Protein AF-A0A7V9IMY5-F1 (afdb_monomer)

Sequence (189 aa):
MSRKRLLALGAALLLAACGGADRADTDPTAIEVTGSGDEPAAQPTGTESGGTSAAEPSGTTTGSGGGGGDDDDQHDVEVSDQSGDGSSVVVDRVRVEAAGFVVIVDNAGRVVGNVAVEAGESTQLSIPTDISESGDFEALLYADDGDGRFDPATDLPVPDDDDDGDDDGDDDDDDSDDLESDDFDYELA

Structure (mmCIF, N/CA/C/O backbone):
data_AF-A0A7V9IMY5-F1
#
_entry.id   AF-A0A7V9IMY5-F1
#
loop_
_atom_site.group_PDB
_atom_site.id
_atom_site.type_symbol
_atom_site.label_atom_id
_atom_site.label_alt_id
_atom_site.label_comp_id
_atom_site.label_asym_id
_atom_site.label_entity_id
_atom_site.label_seq_id
_atom_site.pdbx_PDB_ins_code
_atom_site.Cartn_x
_atom_site.Cartn_y
_atom_site.Cartn_z
_atom_site.occupancy
_atom_site.B_iso_or_equiv
_atom_site.auth_seq_id
_atom_site.auth_comp_id
_atom_site.auth_asym_id
_atom_site.auth_atom_id
_atom_site.pdbx_PDB_model_num
ATOM 1 N N . MET A 1 1 ? -8.988 -24.359 -28.326 1.00 45.19 1 MET A N 1
ATOM 2 C CA . MET A 1 1 ? -8.278 -25.650 -28.151 1.00 45.19 1 MET A CA 1
ATOM 3 C C . MET A 1 1 ? -7.989 -25.827 -26.668 1.00 45.19 1 MET A C 1
ATOM 5 O O . MET A 1 1 ? -7.209 -25.069 -26.118 1.00 45.19 1 MET A O 1
ATOM 9 N N . SER A 1 2 ? -8.691 -26.746 -26.004 1.00 41.88 2 SER A N 1
ATOM 10 C CA . SER A 1 2 ? -8.678 -26.897 -24.543 1.00 41.88 2 SER A CA 1
ATOM 11 C C . SER A 1 2 ? -7.519 -27.797 -24.105 1.00 41.88 2 SER A C 1
ATOM 13 O O . SER A 1 2 ? -7.455 -28.955 -24.523 1.00 41.88 2 SER A O 1
ATOM 15 N N . ARG A 1 3 ? -6.601 -27.286 -23.275 1.00 54.47 3 ARG A N 1
ATOM 16 C CA . ARG A 1 3 ? -5.583 -28.107 -22.603 1.00 54.47 3 ARG A CA 1
ATOM 17 C C . ARG A 1 3 ? -5.986 -28.284 -21.143 1.00 54.47 3 ARG A C 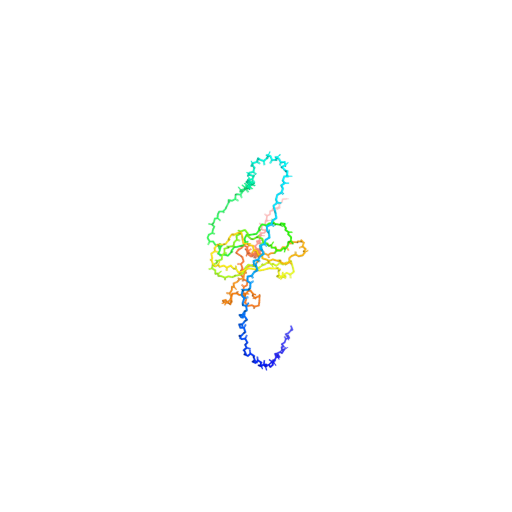1
ATOM 19 O O . ARG A 1 3 ? -5.921 -27.356 -20.351 1.00 54.47 3 ARG A O 1
ATOM 26 N N . LYS A 1 4 ? -6.443 -29.495 -20.825 1.00 53.19 4 LYS A N 1
ATOM 27 C CA . LYS A 1 4 ? -6.694 -29.983 -19.465 1.00 53.19 4 LYS A CA 1
ATOM 28 C C . LYS A 1 4 ? -5.493 -30.803 -18.977 1.00 53.19 4 LYS A C 1
ATOM 30 O O . LYS A 1 4 ? -4.910 -31.539 -19.774 1.00 53.19 4 LYS A O 1
ATOM 35 N N . ARG A 1 5 ? -5.356 -30.839 -17.640 1.00 55.09 5 ARG A N 1
ATOM 36 C CA . ARG A 1 5 ? -4.621 -31.801 -16.777 1.00 55.09 5 ARG A CA 1
ATOM 37 C C . ARG A 1 5 ? -3.144 -31.436 -16.533 1.00 55.09 5 ARG A C 1
ATOM 39 O O . ARG A 1 5 ? -2.489 -30.969 -17.448 1.00 55.09 5 ARG A O 1
ATOM 46 N N . LEU A 1 6 ? -2.558 -31.620 -15.346 1.00 51.03 6 LEU A N 1
ATOM 47 C CA . LEU A 1 6 ? -2.737 -32.656 -14.319 1.00 51.03 6 LEU A CA 1
ATOM 48 C C . LEU A 1 6 ? -2.396 -32.106 -12.913 1.00 51.03 6 LEU A C 1
ATOM 50 O O . LEU A 1 6 ? -1.420 -31.378 -12.770 1.00 51.03 6 LEU A O 1
ATOM 54 N N . LEU A 1 7 ? -3.137 -32.547 -11.888 1.00 49.06 7 LEU A N 1
ATOM 55 C CA . LEU A 1 7 ? -2.739 -32.474 -10.476 1.00 49.06 7 LEU A CA 1
ATOM 56 C C . LEU A 1 7 ? -1.427 -33.243 -10.236 1.00 49.06 7 LEU A C 1
ATOM 58 O O . LEU A 1 7 ? -1.309 -34.392 -10.669 1.00 49.06 7 LEU A O 1
ATOM 62 N N . ALA A 1 8 ? -0.523 -32.669 -9.442 1.00 54.78 8 ALA A N 1
ATOM 63 C CA . ALA A 1 8 ? 0.532 -33.401 -8.749 1.00 54.78 8 ALA A CA 1
ATOM 64 C C . ALA A 1 8 ? 0.297 -33.301 -7.236 1.00 54.78 8 ALA A C 1
ATOM 66 O O . ALA A 1 8 ? 0.462 -32.254 -6.620 1.00 54.78 8 ALA A O 1
ATOM 67 N N . LEU A 1 9 ? -0.135 -34.427 -6.671 1.00 48.78 9 LEU A N 1
ATOM 68 C CA . LEU A 1 9 ? -0.276 -34.687 -5.246 1.00 48.78 9 LEU A CA 1
ATOM 69 C C . LEU A 1 9 ? 1.139 -34.905 -4.672 1.00 48.78 9 LEU A C 1
ATOM 71 O O . LEU A 1 9 ? 1.786 -35.898 -5.007 1.00 48.78 9 LEU A O 1
ATOM 75 N N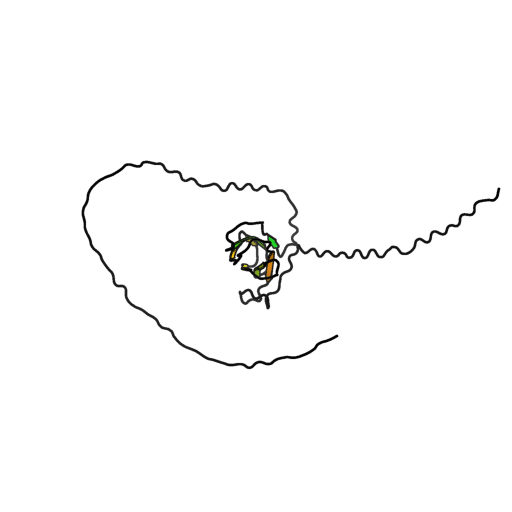 . GLY A 1 10 ? 1.638 -33.966 -3.868 1.00 50.03 10 GLY A N 1
ATOM 76 C CA . GLY A 1 10 ? 2.969 -34.011 -3.251 1.00 50.03 10 GLY A CA 1
ATOM 77 C C . GLY A 1 10 ? 2.881 -34.217 -1.742 1.00 50.03 10 GLY A C 1
ATOM 78 O O . GLY A 1 10 ? 2.201 -33.469 -1.055 1.00 50.03 10 GLY A O 1
ATOM 79 N N . ALA A 1 11 ? 3.530 -35.272 -1.256 1.00 59.25 11 ALA A N 1
ATOM 80 C CA . ALA A 1 11 ? 3.394 -35.855 0.073 1.00 59.25 11 ALA A CA 1
ATOM 81 C C . ALA A 1 11 ? 3.810 -34.954 1.253 1.00 59.25 11 ALA A C 1
ATOM 83 O O . ALA A 1 11 ? 4.789 -34.216 1.192 1.00 59.25 11 ALA A O 1
ATOM 84 N N . ALA A 1 12 ? 3.102 -35.140 2.368 1.00 49.81 12 ALA A N 1
ATOM 85 C CA . ALA A 1 12 ? 3.455 -34.648 3.692 1.00 49.81 12 ALA A CA 1
ATOM 86 C C . ALA A 1 12 ? 4.780 -35.244 4.204 1.00 49.81 12 ALA A C 1
ATOM 88 O O . ALA A 1 12 ? 5.002 -36.454 4.107 1.00 49.81 12 ALA A O 1
ATOM 89 N N . LEU A 1 13 ? 5.599 -34.413 4.856 1.00 57.91 13 LEU A N 1
ATOM 90 C CA . LEU A 1 13 ? 6.631 -34.862 5.788 1.00 57.91 13 LEU A CA 1
ATOM 91 C C . LEU A 1 13 ? 6.555 -34.024 7.072 1.00 57.91 13 LEU A C 1
ATOM 93 O O . LEU A 1 13 ? 6.807 -32.824 7.073 1.00 57.91 13 LEU A O 1
ATOM 97 N N . LEU A 1 14 ? 6.183 -34.691 8.162 1.00 57.94 14 LEU A N 1
ATOM 98 C CA . LEU A 1 14 ? 6.206 -34.190 9.532 1.00 57.94 14 LEU A CA 1
ATOM 99 C C . LEU A 1 14 ? 7.648 -34.195 10.061 1.00 57.94 14 LEU A C 1
ATOM 101 O O . LEU A 1 14 ? 8.262 -35.260 10.117 1.00 57.94 14 LEU A O 1
ATOM 105 N N . LEU A 1 15 ? 8.148 -33.056 10.547 1.00 62.25 15 LEU A N 1
ATOM 106 C CA . LEU A 1 15 ? 9.207 -33.029 11.558 1.00 62.25 15 LEU A CA 1
ATOM 107 C C . LEU A 1 15 ? 8.759 -32.194 12.758 1.00 62.25 15 LEU A C 1
ATOM 109 O O . LEU A 1 15 ? 8.559 -30.987 12.676 1.00 62.25 15 LEU A O 1
ATOM 113 N N . ALA A 1 16 ? 8.618 -32.887 13.883 1.00 61.59 16 ALA A N 1
ATOM 114 C CA . ALA A 1 16 ? 8.513 -32.314 15.208 1.00 61.59 16 ALA A CA 1
ATOM 115 C C . ALA A 1 16 ? 9.894 -31.829 15.677 1.00 61.59 16 ALA A C 1
ATOM 117 O O . ALA A 1 16 ? 10.860 -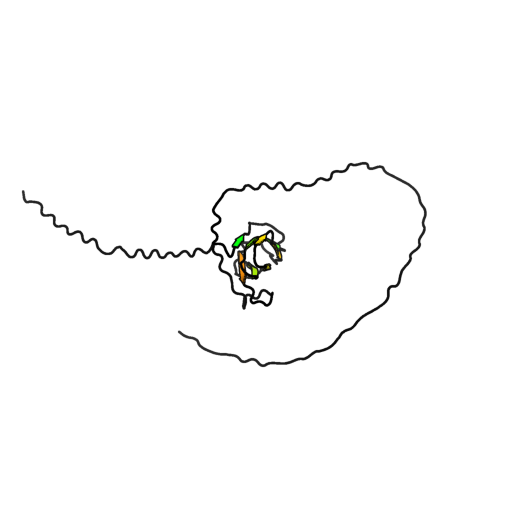32.590 15.623 1.00 61.59 16 ALA A O 1
ATOM 118 N N . ALA A 1 17 ? 9.966 -30.618 16.226 1.00 54.72 17 ALA A N 1
ATOM 119 C CA . ALA A 1 17 ? 11.012 -30.237 17.167 1.00 54.72 17 ALA A CA 1
ATOM 120 C C . ALA A 1 17 ? 10.406 -29.332 18.247 1.00 54.72 17 ALA A C 1
ATOM 122 O O . ALA A 1 17 ? 10.025 -28.191 18.011 1.00 54.72 17 ALA A O 1
ATOM 123 N N . CYS A 1 18 ? 10.271 -29.919 19.430 1.00 61.06 18 CYS A N 1
ATOM 124 C CA . CYS A 1 18 ? 9.875 -29.298 20.680 1.00 61.06 18 CYS A CA 1
ATOM 125 C C . CYS A 1 18 ? 11.149 -29.001 21.484 1.00 61.06 18 CYS A C 1
ATOM 127 O O . CYS A 1 18 ? 12.024 -29.862 21.554 1.00 61.06 18 CYS A O 1
ATOM 129 N N . GLY A 1 19 ? 11.197 -27.847 22.152 1.00 48.50 19 GLY A N 1
ATOM 130 C CA . GLY A 1 19 ? 11.960 -27.676 23.391 1.00 48.50 19 GLY A CA 1
ATOM 131 C C . GLY A 1 19 ? 13.275 -26.901 23.285 1.00 48.50 19 GLY A C 1
ATOM 132 O O . GLY A 1 19 ? 14.195 -27.303 22.582 1.00 48.50 19 GLY A O 1
ATOM 133 N N . GLY A 1 20 ? 13.372 -25.829 24.075 1.00 53.09 20 GLY A N 1
ATOM 134 C CA . GLY A 1 20 ? 14.623 -25.113 24.326 1.00 53.09 20 GLY A CA 1
ATOM 135 C C . GLY A 1 20 ? 14.415 -23.773 25.024 1.00 53.09 20 GLY A C 1
ATOM 136 O O . GLY A 1 20 ? 14.714 -22.731 24.455 1.00 53.09 20 GLY A O 1
ATOM 137 N N . ALA A 1 21 ? 13.837 -23.788 26.227 1.00 52.91 21 ALA A N 1
ATOM 138 C CA . ALA A 1 21 ? 13.860 -22.636 27.118 1.00 52.91 21 ALA A CA 1
ATOM 139 C C . ALA A 1 21 ? 15.220 -22.596 27.827 1.00 52.91 21 ALA A C 1
ATOM 141 O O . ALA A 1 21 ? 15.422 -23.351 28.774 1.00 52.91 21 ALA A O 1
ATOM 142 N N . ASP A 1 22 ? 16.109 -21.696 27.411 1.00 53.47 22 ASP A N 1
ATOM 143 C CA . ASP A 1 22 ? 17.339 -21.393 28.142 1.00 53.47 22 ASP A CA 1
ATOM 144 C C . ASP A 1 22 ? 17.299 -19.947 28.646 1.00 53.47 22 ASP A C 1
ATOM 146 O O . ASP A 1 22 ? 17.557 -18.978 27.934 1.00 53.47 22 ASP A O 1
ATOM 150 N N . ARG A 1 23 ? 16.931 -19.823 29.927 1.00 50.69 23 ARG A N 1
ATOM 151 C CA . ARG A 1 23 ? 17.239 -18.669 30.775 1.00 50.69 23 ARG A CA 1
ATOM 152 C C . ARG A 1 23 ? 18.755 -18.632 30.978 1.00 50.69 23 ARG A C 1
ATOM 154 O O . ARG A 1 23 ? 19.275 -19.444 31.738 1.00 50.69 23 ARG A O 1
ATOM 161 N N . ALA A 1 24 ? 19.438 -17.664 30.377 1.00 57.38 24 ALA A N 1
ATOM 162 C CA . ALA A 1 24 ? 20.740 -17.220 30.860 1.00 57.38 24 ALA A CA 1
ATOM 163 C C . ALA A 1 24 ? 20.529 -16.000 31.765 1.00 57.38 24 ALA A C 1
ATOM 165 O O . ALA A 1 24 ? 20.451 -14.859 31.319 1.00 57.38 24 ALA A O 1
ATOM 166 N N . ASP A 1 25 ? 20.367 -16.306 33.048 1.00 51.56 25 ASP A N 1
ATOM 167 C CA . ASP A 1 25 ? 20.579 -15.410 34.176 1.00 51.56 25 ASP A CA 1
ATOM 168 C C . ASP A 1 25 ? 22.092 -15.416 34.462 1.00 51.56 25 ASP A C 1
ATOM 170 O O . ASP A 1 25 ? 22.634 -16.440 34.879 1.00 51.56 25 ASP A O 1
ATOM 174 N N . THR A 1 26 ? 22.790 -14.318 34.163 1.00 54.81 26 THR A N 1
ATOM 175 C CA . THR A 1 26 ? 24.147 -14.053 34.672 1.00 54.81 26 THR A CA 1
ATOM 176 C C . THR A 1 26 ? 24.309 -12.564 34.963 1.00 54.81 26 THR A C 1
ATOM 178 O O . THR A 1 26 ? 24.600 -11.771 34.073 1.00 54.81 26 THR A O 1
ATOM 181 N N . ASP A 1 27 ? 24.046 -12.249 36.230 1.00 51.19 27 ASP A N 1
ATOM 182 C CA . ASP A 1 27 ? 24.847 -11.469 37.186 1.00 51.19 27 ASP A CA 1
ATOM 183 C C . ASP A 1 27 ? 25.352 -10.041 36.828 1.00 51.19 27 ASP A C 1
ATOM 185 O O . ASP A 1 27 ? 26.110 -9.853 35.873 1.00 51.19 27 ASP A O 1
ATOM 189 N N . PRO A 1 28 ? 25.010 -9.022 37.649 1.00 59.28 28 PRO A N 1
ATOM 190 C CA . PRO A 1 28 ? 25.481 -7.650 37.513 1.00 59.28 28 PRO A CA 1
ATOM 191 C C . PRO A 1 28 ? 26.792 -7.414 38.285 1.00 59.28 28 PRO A C 1
ATOM 193 O O . PRO A 1 28 ? 26.786 -7.108 39.479 1.00 59.28 28 PRO A O 1
ATOM 196 N N . THR A 1 29 ? 27.937 -7.428 37.600 1.00 60.69 29 THR A N 1
ATOM 197 C CA . THR A 1 29 ? 29.177 -6.889 38.181 1.00 60.69 29 THR A CA 1
ATOM 198 C C . THR A 1 29 ? 29.269 -5.381 37.978 1.00 60.69 29 THR A C 1
ATOM 200 O O . THR A 1 29 ? 29.597 -4.891 36.898 1.00 60.69 29 THR A O 1
ATOM 203 N N . ALA A 1 30 ? 29.006 -4.661 39.066 1.00 52.16 30 ALA A N 1
ATOM 204 C CA . ALA A 1 30 ? 29.400 -3.279 39.281 1.00 52.16 30 ALA A CA 1
ATOM 205 C C . ALA A 1 30 ? 30.904 -3.088 39.024 1.00 52.16 30 ALA A C 1
ATOM 207 O O . ALA A 1 30 ? 31.733 -3.821 39.565 1.00 52.16 30 ALA A O 1
ATOM 208 N N . ILE A 1 31 ? 31.257 -2.067 38.243 1.00 59.53 31 ILE A N 1
ATOM 209 C CA . ILE A 1 31 ? 32.621 -1.547 38.186 1.00 59.53 31 ILE A CA 1
ATOM 210 C C . ILE A 1 31 ? 32.562 -0.095 38.654 1.00 59.53 31 ILE A C 1
ATOM 212 O O . ILE A 1 31 ? 32.204 0.807 37.901 1.00 59.53 31 ILE A O 1
ATOM 216 N N . GLU A 1 32 ? 32.906 0.118 39.922 1.00 55.72 32 GLU A N 1
ATOM 217 C CA . GLU A 1 32 ? 33.254 1.437 40.434 1.00 55.72 32 GLU A CA 1
ATOM 218 C C . GLU A 1 32 ? 34.685 1.761 39.995 1.00 55.72 32 GLU A C 1
ATOM 220 O O . GLU A 1 32 ? 35.646 1.156 40.470 1.00 55.72 32 GLU A O 1
ATOM 225 N N . VAL A 1 33 ? 34.840 2.720 39.080 1.00 55.47 33 VAL A N 1
ATOM 226 C CA . VAL A 1 33 ? 36.132 3.374 38.837 1.00 55.47 33 VAL A CA 1
ATOM 227 C C . VAL A 1 33 ? 36.099 4.739 39.505 1.00 55.47 33 VAL A C 1
ATOM 229 O O . VAL A 1 33 ? 35.644 5.734 38.947 1.00 55.47 33 VAL A O 1
ATOM 232 N N . THR A 1 34 ? 36.602 4.767 40.734 1.00 54.00 34 THR A N 1
ATOM 233 C CA . THR A 1 34 ? 37.027 5.977 41.431 1.00 54.00 34 THR A CA 1
ATOM 234 C C . THR A 1 34 ? 38.372 6.429 40.865 1.00 54.00 34 THR A C 1
ATOM 236 O O . THR A 1 34 ? 39.369 5.718 41.001 1.00 54.00 34 THR A O 1
ATOM 239 N N . GLY A 1 35 ? 38.421 7.614 40.260 1.00 54.16 35 GLY A N 1
ATOM 240 C CA . GLY A 1 35 ? 39.657 8.224 39.776 1.00 54.16 35 GLY A CA 1
ATOM 241 C C . GLY A 1 35 ? 39.612 9.739 39.915 1.00 54.16 35 GLY A C 1
ATOM 242 O O . GLY A 1 35 ? 39.214 10.434 38.988 1.00 54.16 35 GLY A O 1
ATOM 243 N N . SER A 1 36 ? 40.010 10.232 41.087 1.00 54.56 36 SER A N 1
ATOM 244 C CA . SER A 1 36 ? 40.235 11.648 41.380 1.00 54.56 36 SER A CA 1
ATOM 245 C C . SER A 1 36 ? 41.501 12.154 40.679 1.00 54.56 36 SER A C 1
ATOM 247 O O . SER A 1 36 ? 42.572 11.570 40.847 1.00 54.56 36 SER A O 1
ATOM 249 N N . GLY A 1 37 ? 41.388 13.262 39.947 1.00 53.75 37 GLY A N 1
ATOM 250 C CA . GLY A 1 37 ? 42.502 13.971 39.317 1.00 53.75 37 GLY A CA 1
ATOM 251 C C . GLY A 1 37 ? 42.137 15.436 39.083 1.00 53.75 37 GLY A C 1
ATOM 252 O O . GLY A 1 37 ? 41.377 15.749 38.177 1.00 53.75 37 GLY A O 1
ATOM 253 N N . ASP A 1 38 ? 42.657 16.274 39.969 1.00 51.53 38 ASP A N 1
ATOM 254 C CA . ASP A 1 38 ? 42.455 17.709 40.192 1.00 51.53 38 ASP A CA 1
ATOM 255 C C . ASP A 1 38 ? 43.091 18.600 39.086 1.00 51.53 38 ASP A C 1
ATOM 257 O O . ASP A 1 38 ? 44.226 18.342 38.692 1.00 51.53 38 ASP A O 1
ATOM 261 N N . GLU A 1 39 ? 42.298 19.571 38.591 1.00 58.22 39 GLU A N 1
ATOM 262 C CA . GLU A 1 39 ? 42.509 20.955 38.057 1.00 58.22 39 GLU A CA 1
ATOM 263 C C . GLU A 1 39 ? 43.923 21.548 37.719 1.00 58.22 39 GLU A C 1
ATOM 265 O O . GLU A 1 39 ? 44.930 20.973 38.120 1.00 58.22 39 GLU A O 1
ATOM 270 N N . PRO A 1 40 ? 44.086 22.747 37.059 1.00 57.19 40 PRO A N 1
ATOM 271 C CA . PRO A 1 40 ? 43.108 23.749 36.561 1.00 57.19 40 PRO A CA 1
ATOM 272 C C . PRO A 1 40 ? 43.377 24.396 35.155 1.00 57.19 40 PRO A C 1
ATOM 274 O O . PRO A 1 40 ? 44.440 24.276 34.553 1.00 57.19 40 PRO A O 1
ATOM 277 N N . ALA A 1 41 ? 42.402 25.233 34.749 1.00 49.81 41 ALA A N 1
ATOM 278 C CA . ALA A 1 41 ? 42.479 26.486 33.962 1.00 49.81 41 ALA A CA 1
ATOM 279 C C . ALA A 1 41 ? 42.742 26.477 32.435 1.00 49.81 41 ALA A C 1
ATOM 281 O O . ALA A 1 41 ? 43.875 26.389 31.976 1.00 49.81 41 ALA A O 1
ATOM 282 N N . ALA A 1 42 ? 41.707 26.826 31.655 1.00 49.59 42 ALA A N 1
ATOM 283 C CA . ALA A 1 42 ? 41.559 28.168 31.059 1.00 49.59 42 ALA A CA 1
ATOM 284 C C . ALA A 1 42 ? 40.258 28.269 30.236 1.00 49.59 42 ALA A C 1
ATOM 286 O O . ALA A 1 42 ? 39.996 27.462 29.348 1.00 49.59 42 ALA A O 1
ATOM 287 N N . GLN A 1 43 ? 39.455 29.293 30.530 1.00 50.91 43 GLN A N 1
ATOM 288 C CA . GLN A 1 43 ? 38.292 29.703 29.738 1.00 50.91 43 GLN A CA 1
ATOM 289 C C . GLN A 1 43 ? 38.733 30.235 28.364 1.00 50.91 43 GLN A C 1
ATOM 291 O O . GLN A 1 43 ? 39.771 30.894 28.262 1.00 50.91 43 GLN A O 1
ATOM 296 N N . PRO A 1 44 ? 37.885 30.085 27.337 1.00 59.09 44 PRO A N 1
ATOM 297 C CA . PRO A 1 44 ? 37.361 31.303 26.732 1.00 59.09 44 PRO A CA 1
ATOM 298 C C . PRO A 1 44 ? 35.836 31.385 26.810 1.00 59.09 44 PRO A C 1
ATOM 300 O O . PRO A 1 44 ? 35.094 30.448 26.534 1.00 59.09 44 PRO A O 1
ATOM 303 N N . THR A 1 45 ? 35.403 32.580 27.188 1.00 51.75 45 THR A N 1
ATOM 304 C CA . THR A 1 45 ? 34.059 33.127 27.053 1.00 51.75 45 THR A CA 1
ATOM 305 C C . THR A 1 45 ? 33.634 33.150 25.584 1.00 51.75 45 THR A C 1
ATOM 307 O O . THR A 1 45 ? 34.187 33.917 24.797 1.00 51.75 45 THR A O 1
ATOM 310 N N . GLY A 1 46 ? 32.631 32.343 25.244 1.00 48.22 46 GLY A N 1
ATOM 311 C CA . GLY A 1 46 ? 31.867 32.428 24.002 1.00 48.22 46 GLY A CA 1
ATOM 312 C C . GLY A 1 46 ? 30.389 32.584 24.337 1.00 48.22 46 GLY A C 1
ATOM 313 O O . GLY A 1 46 ? 29.678 31.603 24.517 1.00 48.22 46 GLY A O 1
ATOM 314 N N . THR A 1 47 ? 29.961 33.832 24.488 1.00 54.03 47 THR A N 1
ATOM 315 C CA . THR A 1 47 ? 28.560 34.244 24.561 1.00 54.03 47 THR A CA 1
ATOM 316 C C . THR A 1 47 ? 28.030 34.348 23.139 1.00 54.03 47 THR A C 1
ATOM 318 O O . THR A 1 47 ? 28.347 35.347 22.513 1.00 54.03 47 THR A O 1
ATOM 321 N N . GLU A 1 48 ? 27.216 33.399 22.665 1.00 51.56 48 GLU A N 1
ATOM 322 C CA . GLU A 1 48 ? 26.236 33.597 21.576 1.00 51.56 48 GLU A CA 1
ATOM 323 C C . GLU A 1 48 ? 25.031 32.689 21.885 1.00 51.56 48 GLU A C 1
ATOM 325 O O . GLU A 1 48 ? 25.125 31.469 21.889 1.00 51.56 48 GLU A O 1
ATOM 330 N N . SER A 1 49 ? 24.023 33.236 22.562 1.00 49.91 49 SER A N 1
ATOM 331 C CA . SER A 1 49 ? 22.805 33.797 21.966 1.00 49.91 49 SER A CA 1
ATOM 332 C C . SER A 1 49 ? 21.870 32.702 21.463 1.00 49.91 49 SER A C 1
ATOM 334 O O . SER A 1 49 ? 22.048 32.131 20.392 1.00 49.91 49 SER A O 1
ATOM 336 N N . GLY A 1 50 ? 20.852 32.434 22.283 1.00 50.91 50 GLY A N 1
ATOM 337 C CA . GLY A 1 50 ? 19.736 31.582 21.924 1.00 50.91 50 GLY A CA 1
ATOM 338 C C . GLY A 1 50 ? 19.094 32.054 20.625 1.00 50.91 50 GLY A C 1
ATOM 339 O O . GLY A 1 50 ? 18.703 33.211 20.485 1.00 50.91 50 GLY A O 1
ATOM 340 N N . GLY A 1 51 ? 18.992 31.117 19.695 1.00 44.75 51 GLY A N 1
ATOM 341 C CA . GLY A 1 51 ? 18.147 31.190 18.523 1.00 44.75 51 GLY A CA 1
ATOM 342 C C . GLY A 1 51 ? 17.465 29.842 18.390 1.00 44.75 51 GLY A C 1
ATOM 343 O O . GLY A 1 51 ? 17.922 28.973 17.658 1.00 44.75 51 GLY A O 1
ATOM 344 N N . THR A 1 52 ? 16.382 29.648 19.138 1.00 48.66 52 THR A N 1
ATOM 345 C CA . THR A 1 52 ? 15.338 28.695 18.764 1.00 48.66 52 THR A CA 1
ATOM 346 C C . THR A 1 52 ? 14.777 29.160 17.423 1.00 48.66 52 THR A C 1
ATOM 348 O O . THR A 1 52 ? 13.852 29.968 17.380 1.00 48.66 52 THR A O 1
ATOM 351 N N . SER A 1 53 ? 15.378 28.712 16.323 1.00 49.56 53 SER A N 1
ATOM 352 C CA . SER A 1 53 ? 14.765 28.823 15.005 1.00 49.56 53 SER A CA 1
ATOM 353 C C . SER A 1 53 ? 13.866 27.604 14.864 1.00 49.56 53 SER A C 1
ATOM 355 O O . SER A 1 53 ? 14.266 26.558 14.362 1.00 49.56 53 SER A O 1
ATOM 357 N N . ALA A 1 54 ? 12.659 27.732 15.417 1.00 52.34 54 ALA A N 1
ATOM 358 C CA . ALA A 1 54 ? 11.529 26.969 14.932 1.00 52.34 54 ALA A CA 1
ATOM 359 C C . ALA A 1 54 ? 11.400 27.332 13.450 1.00 52.34 54 ALA A C 1
ATOM 361 O O . ALA A 1 54 ? 11.041 28.461 13.115 1.00 52.34 54 ALA A O 1
ATOM 362 N N . ALA A 1 55 ? 11.814 26.423 12.572 1.00 45.47 55 ALA A N 1
ATOM 363 C CA . ALA A 1 55 ? 11.429 26.499 11.179 1.00 45.47 55 ALA A CA 1
ATOM 364 C C . ALA A 1 55 ? 9.924 26.240 11.159 1.00 45.47 55 ALA A C 1
ATOM 366 O O . ALA A 1 55 ? 9.470 25.117 11.366 1.00 45.47 55 ALA A O 1
ATOM 367 N N . GLU A 1 56 ? 9.155 27.313 11.017 1.00 55.25 56 GLU A N 1
ATOM 368 C CA . GLU A 1 56 ? 7.749 27.214 10.670 1.00 55.25 56 GLU A CA 1
ATOM 369 C C . GLU A 1 56 ? 7.673 26.463 9.333 1.00 55.25 56 GLU A C 1
ATOM 371 O O . GLU A 1 56 ? 8.340 26.881 8.376 1.00 55.25 56 GLU A O 1
ATOM 376 N N . PRO A 1 57 ? 6.914 25.359 9.223 1.00 57.34 57 PRO A N 1
ATOM 377 C CA . PRO A 1 57 ? 6.591 24.835 7.913 1.00 57.34 57 PRO A CA 1
ATOM 378 C C . PRO A 1 57 ? 5.804 25.933 7.201 1.00 57.34 57 PRO A C 1
ATOM 380 O O . PRO A 1 57 ? 4.683 26.268 7.582 1.00 57.34 57 PRO A O 1
ATOM 383 N N . SER A 1 58 ? 6.409 26.532 6.177 1.00 48.84 58 SER A N 1
ATOM 384 C CA . SER A 1 58 ? 5.680 27.335 5.202 1.00 48.84 58 SER A CA 1
ATOM 385 C C . SER A 1 58 ? 4.821 26.378 4.382 1.00 48.84 58 SER A C 1
ATOM 387 O O . SER A 1 58 ? 5.159 26.021 3.258 1.00 48.84 58 SER A O 1
ATOM 389 N N . GLY A 1 59 ? 3.722 25.931 4.988 1.00 43.69 59 GLY A N 1
ATOM 390 C CA . GLY A 1 59 ? 2.609 25.308 4.301 1.00 43.69 59 GLY A CA 1
ATOM 391 C C . GLY A 1 59 ? 1.990 26.353 3.390 1.00 43.69 59 GLY A C 1
ATOM 392 O O . GLY A 1 59 ? 1.153 27.148 3.807 1.00 43.69 59 GLY A O 1
ATOM 393 N N . THR A 1 60 ? 2.447 26.382 2.143 1.00 39.19 60 THR A N 1
ATOM 394 C CA . THR A 1 60 ? 1.680 26.980 1.055 1.00 39.19 60 THR A CA 1
ATOM 395 C C . THR A 1 60 ? 0.687 25.918 0.617 1.00 39.19 60 THR A C 1
ATOM 397 O O . THR A 1 60 ? 0.939 25.161 -0.313 1.00 39.19 60 THR A O 1
ATOM 400 N N . THR A 1 61 ? -0.432 25.822 1.331 1.00 45.91 61 THR A N 1
ATOM 401 C CA . THR A 1 61 ? -1.609 25.116 0.835 1.00 45.91 61 THR A CA 1
ATOM 402 C C . THR A 1 61 ? -2.273 26.019 -0.197 1.00 45.91 61 THR A C 1
ATOM 404 O O . THR A 1 61 ? -3.142 26.838 0.099 1.00 45.91 61 THR A O 1
ATOM 407 N N . THR A 1 62 ? -1.832 25.893 -1.447 1.00 44.62 62 THR A N 1
ATOM 408 C CA . THR A 1 62 ? -2.643 26.302 -2.596 1.00 44.62 62 THR A CA 1
ATOM 409 C C . THR A 1 62 ? -3.751 25.265 -2.738 1.00 44.62 62 THR A C 1
ATOM 411 O O . THR A 1 62 ? -3.687 24.374 -3.573 1.00 44.62 62 THR A O 1
ATOM 414 N N . GLY A 1 63 ? -4.758 25.367 -1.872 1.00 46.84 63 GLY A N 1
ATOM 415 C CA . GLY A 1 63 ? -6.042 24.718 -2.080 1.00 46.84 63 GLY A CA 1
ATOM 416 C C . GLY A 1 63 ? -6.770 25.438 -3.211 1.00 46.84 63 GLY A C 1
ATOM 417 O O . GLY A 1 63 ? -7.481 26.412 -2.968 1.00 46.84 63 GLY A O 1
ATOM 418 N N . SER A 1 64 ? -6.558 24.979 -4.445 1.00 49.44 64 SER A N 1
ATOM 419 C CA . SER A 1 64 ? -7.631 24.974 -5.448 1.00 49.44 64 SER A CA 1
ATOM 420 C C . SER A 1 64 ? -8.526 23.803 -5.060 1.00 49.44 64 SER A C 1
ATOM 422 O O . SER A 1 64 ? -8.046 22.683 -5.008 1.00 49.44 64 SER A O 1
ATOM 424 N N . GLY A 1 65 ? -9.706 24.063 -4.495 1.00 41.97 65 GLY A N 1
ATOM 425 C CA . GLY A 1 65 ? -10.953 23.986 -5.261 1.00 41.97 65 GLY A CA 1
ATOM 426 C C . GLY A 1 65 ? -11.342 22.510 -5.384 1.00 41.97 65 GLY A C 1
ATOM 427 O O . GLY A 1 65 ? -10.769 21.816 -6.197 1.00 41.97 65 GLY A O 1
ATOM 428 N N . GLY A 1 66 ? -12.193 21.951 -4.531 1.00 47.69 66 GLY A N 1
ATOM 429 C CA . GLY A 1 66 ? -13.587 22.348 -4.396 1.00 47.69 66 GLY A CA 1
ATOM 430 C C . GLY A 1 66 ? -14.456 21.431 -5.262 1.00 47.69 66 GLY A C 1
ATOM 431 O O . GLY A 1 66 ? -14.747 21.780 -6.397 1.00 47.69 66 GLY A O 1
ATOM 432 N N . GLY A 1 67 ? -14.883 20.311 -4.687 1.00 38.94 67 GLY A N 1
ATOM 433 C CA . GLY A 1 67 ? -15.938 19.403 -5.151 1.00 38.94 67 GLY A CA 1
ATOM 434 C C . GLY A 1 67 ? -16.223 18.487 -3.963 1.00 38.94 67 GLY A C 1
ATOM 435 O O . GLY A 1 67 ? -15.285 17.985 -3.364 1.00 38.94 67 GLY A O 1
ATOM 436 N N . GLY A 1 68 ? -17.385 18.590 -3.323 1.00 37.41 68 GLY A N 1
ATOM 437 C CA . GLY A 1 68 ? -18.420 17.596 -3.585 1.00 37.41 68 GLY A CA 1
ATOM 438 C C . GLY A 1 68 ? -18.016 16.292 -2.908 1.00 37.41 68 GLY A C 1
ATOM 439 O O . GLY A 1 68 ? -17.484 15.424 -3.567 1.00 37.41 68 GLY A O 1
ATOM 440 N N . GLY A 1 69 ? -18.165 16.214 -1.580 1.00 42.72 69 GLY A N 1
ATOM 441 C CA . GLY A 1 69 ? -18.148 14.917 -0.915 1.00 42.72 69 GLY A CA 1
ATOM 442 C C . GLY A 1 69 ? -19.443 14.227 -1.297 1.00 42.72 69 GLY A C 1
ATOM 443 O O . GLY A 1 69 ? -20.477 14.516 -0.691 1.00 42.72 69 GLY A O 1
ATOM 444 N N . ASP A 1 70 ? -19.384 13.437 -2.355 1.00 44.72 70 ASP A N 1
ATOM 445 C CA . ASP A 1 70 ? -20.354 12.396 -2.617 1.00 44.72 70 ASP A CA 1
ATOM 446 C C . ASP A 1 70 ? -19.956 11.230 -1.695 1.00 44.72 70 ASP A C 1
ATOM 448 O O . ASP A 1 70 ? -18.791 10.862 -1.582 1.00 44.72 70 ASP A O 1
ATOM 452 N N . ASP A 1 71 ? -20.904 10.746 -0.895 1.00 50.53 71 ASP A N 1
ATOM 453 C CA . ASP A 1 71 ? -20.720 9.695 0.117 1.00 50.53 71 ASP A CA 1
ATOM 454 C C . ASP A 1 71 ? -20.442 8.300 -0.510 1.00 50.53 71 ASP A C 1
ATOM 456 O O . ASP A 1 71 ? -20.745 7.276 0.108 1.00 50.53 71 ASP A O 1
ATOM 460 N N . ASP A 1 72 ? -19.901 8.255 -1.730 1.00 54.91 72 ASP A N 1
ATOM 461 C CA . ASP A 1 72 ? -19.727 7.045 -2.536 1.00 54.91 72 ASP A CA 1
ATOM 462 C C . ASP A 1 72 ? -18.288 6.485 -2.497 1.00 54.91 72 ASP A C 1
ATOM 464 O O . ASP A 1 72 ? -18.135 5.286 -2.698 1.00 54.91 72 ASP A O 1
ATOM 468 N N . ASP A 1 73 ? -17.277 7.259 -2.072 1.00 61.97 73 ASP A N 1
ATOM 469 C CA . ASP A 1 73 ? -15.885 6.775 -1.955 1.00 61.97 73 ASP A CA 1
ATOM 470 C C . ASP A 1 73 ? -15.671 6.030 -0.621 1.00 61.97 73 ASP A C 1
ATOM 472 O O . ASP A 1 73 ? -15.166 6.557 0.388 1.00 61.97 73 ASP A O 1
ATOM 476 N N . GLN A 1 74 ? -16.155 4.790 -0.570 1.00 73.75 74 GLN A N 1
ATOM 477 C CA . GLN A 1 74 ? -16.002 3.898 0.586 1.00 73.75 74 GLN A CA 1
ATOM 478 C C . GLN A 1 74 ? -14.572 3.346 0.688 1.00 73.75 74 GLN A C 1
ATOM 480 O O . GLN A 1 74 ? -14.118 3.003 1.792 1.00 73.75 74 GLN A O 1
ATOM 485 N N . HIS A 1 75 ? -13.853 3.335 -0.436 1.00 85.44 75 HIS A N 1
ATOM 486 C CA . HIS A 1 75 ? -12.463 2.922 -0.557 1.00 85.44 75 HIS A CA 1
ATOM 487 C C . HIS A 1 75 ? -11.678 3.947 -1.381 1.00 85.44 75 HIS A C 1
ATOM 489 O O . HIS A 1 75 ? -11.916 4.103 -2.568 1.00 85.44 75 HIS A O 1
ATOM 495 N N . ASP A 1 76 ? -10.753 4.652 -0.728 1.00 88.88 76 ASP A N 1
ATOM 496 C CA . ASP A 1 76 ? -9.990 5.746 -1.341 1.00 88.88 76 ASP A CA 1
ATOM 497 C C . ASP A 1 76 ? -8.531 5.737 -0.862 1.00 88.88 76 ASP A C 1
ATOM 499 O O . ASP A 1 76 ? -8.254 5.511 0.328 1.00 88.88 76 ASP A O 1
ATOM 503 N N . VAL A 1 77 ? -7.596 5.994 -1.782 1.00 90.88 77 VAL A N 1
ATOM 504 C CA . VAL A 1 77 ? -6.152 6.078 -1.523 1.00 90.88 77 VAL A CA 1
ATOM 505 C C . VAL A 1 77 ? -5.557 7.287 -2.254 1.00 90.88 77 VAL A C 1
ATOM 507 O O . VAL A 1 77 ? -5.301 7.261 -3.452 1.00 90.88 77 VAL A O 1
ATOM 510 N N . GLU A 1 78 ? -5.230 8.337 -1.501 1.00 92.25 78 GLU A N 1
ATOM 511 C CA . GLU A 1 78 ? -4.660 9.582 -2.027 1.00 92.25 78 GLU A CA 1
ATOM 512 C C . GLU A 1 78 ? -3.129 9.584 -1.869 1.00 92.25 78 GLU A C 1
ATOM 514 O O . GLU A 1 78 ? -2.600 9.538 -0.749 1.00 92.25 78 GLU A O 1
ATOM 519 N N . VAL A 1 79 ? -2.396 9.676 -2.985 1.00 93.75 79 VAL A N 1
ATOM 520 C CA . VAL A 1 79 ? -0.925 9.761 -3.003 1.00 93.75 79 VAL A CA 1
ATOM 521 C C . VAL A 1 79 ? -0.459 10.905 -3.897 1.00 93.75 79 VAL A C 1
ATOM 523 O O . VAL A 1 79 ? -0.710 10.913 -5.098 1.00 93.75 79 VAL A O 1
ATOM 526 N N . SER A 1 80 ? 0.294 11.846 -3.330 1.00 94.19 80 SER A N 1
ATOM 527 C CA . SER A 1 80 ? 0.978 12.882 -4.107 1.00 94.19 80 SER A CA 1
ATOM 528 C C . SER A 1 80 ? 2.309 12.409 -4.702 1.00 94.19 80 SER A C 1
ATOM 530 O O . SER A 1 80 ? 3.040 11.599 -4.114 1.00 94.19 80 SER A O 1
ATOM 532 N N . ASP A 1 81 ? 2.691 13.033 -5.820 1.00 94.81 81 ASP A N 1
ATOM 533 C CA . ASP A 1 81 ? 4.044 12.945 -6.370 1.00 94.81 81 ASP A CA 1
ATOM 534 C C . ASP A 1 81 ? 5.088 13.305 -5.310 1.00 94.81 81 ASP A C 1
ATOM 536 O O . ASP A 1 81 ? 5.041 14.365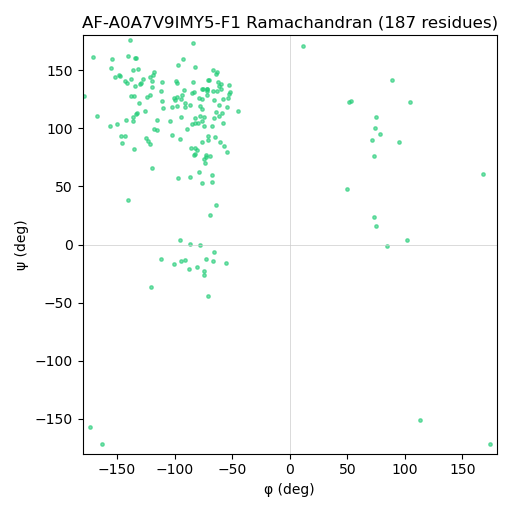 -4.674 1.00 94.81 81 ASP A O 1
ATOM 540 N N . GLN A 1 82 ? 6.086 12.440 -5.153 1.00 95.25 82 GLN A N 1
ATOM 541 C CA . GLN A 1 82 ? 7.106 12.608 -4.129 1.00 95.25 82 GLN A CA 1
ATOM 542 C C . GLN A 1 82 ? 8.504 12.243 -4.616 1.00 95.25 82 GLN A C 1
ATOM 544 O O . GLN A 1 82 ? 8.717 11.599 -5.639 1.00 95.25 82 GLN A O 1
ATOM 549 N N . SER A 1 83 ? 9.501 12.713 -3.872 1.00 95.25 83 SER A N 1
ATOM 550 C CA . SER A 1 83 ? 10.914 12.417 -4.096 1.00 95.25 83 SER A CA 1
ATOM 551 C C . SER A 1 83 ? 11.529 11.960 -2.782 1.00 95.25 83 SER A C 1
ATOM 553 O O . SER A 1 83 ? 11.276 12.563 -1.741 1.00 95.25 83 SER A O 1
ATOM 555 N N . GLY A 1 84 ? 12.369 10.929 -2.821 1.00 94.00 84 GLY A N 1
ATOM 556 C CA . GLY A 1 84 ? 12.954 10.356 -1.613 1.00 94.00 84 GLY A CA 1
ATOM 557 C C . GLY A 1 84 ? 14.169 9.483 -1.893 1.00 94.00 84 GLY A C 1
ATOM 558 O O . GLY A 1 84 ? 14.674 9.433 -3.014 1.00 94.00 84 GLY A O 1
ATOM 559 N N . ASP A 1 85 ? 14.641 8.803 -0.850 1.00 94.69 85 ASP A N 1
ATOM 560 C CA . ASP A 1 85 ? 15.736 7.829 -0.933 1.00 94.69 85 ASP A CA 1
ATOM 561 C C . ASP A 1 85 ? 15.267 6.410 -1.305 1.00 94.69 85 ASP A C 1
ATOM 563 O O . ASP A 1 85 ? 16.093 5.507 -1.410 1.00 94.69 85 ASP A O 1
ATOM 567 N N . GLY A 1 86 ? 13.957 6.230 -1.512 1.00 95.56 86 GLY A N 1
ATOM 568 C CA . GLY A 1 86 ? 13.333 4.964 -1.896 1.00 95.56 86 GLY A CA 1
ATOM 569 C C . GLY A 1 86 ? 13.011 4.015 -0.737 1.00 95.56 86 GLY A C 1
ATOM 570 O O . GLY A 1 86 ? 12.429 2.956 -0.977 1.00 95.56 86 GLY A O 1
ATOM 571 N N . SER A 1 87 ? 13.335 4.387 0.508 1.00 97.56 87 SER A N 1
ATOM 572 C CA . SER A 1 87 ? 13.105 3.548 1.700 1.00 97.56 87 SER A CA 1
ATOM 573 C C . SER A 1 87 ? 11.665 3.597 2.214 1.00 97.56 87 SER A C 1
ATOM 575 O O . SER A 1 87 ? 11.252 2.739 2.997 1.00 97.56 87 SER A O 1
ATOM 577 N N . SER A 1 88 ? 10.910 4.626 1.829 1.00 97.19 88 SER A N 1
ATOM 578 C CA . SER A 1 88 ? 9.497 4.750 2.172 1.00 97.19 88 SER A CA 1
ATOM 57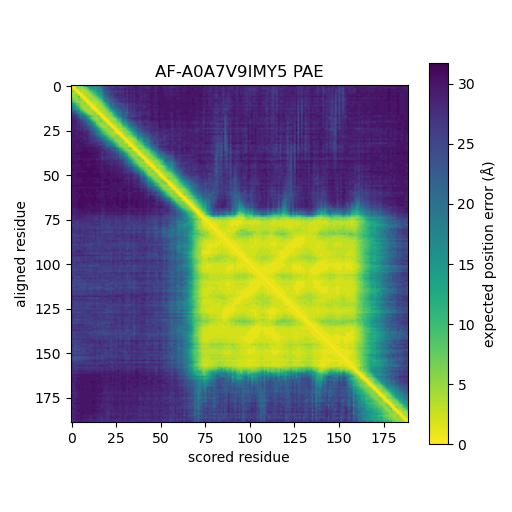9 C C . SER A 1 88 ? 8.731 5.623 1.188 1.00 97.19 88 SER A C 1
ATOM 581 O O . SER A 1 88 ? 9.283 6.597 0.672 1.00 97.19 88 SER A O 1
ATOM 583 N N . VAL A 1 89 ? 7.441 5.338 1.053 1.00 97.00 89 VAL A N 1
ATOM 584 C CA . VAL A 1 89 ? 6.438 6.176 0.387 1.00 97.00 89 VAL A CA 1
ATOM 585 C C . VAL A 1 89 ? 5.478 6.715 1.444 1.00 97.00 89 VAL A C 1
ATOM 587 O O . VAL A 1 89 ? 5.125 6.001 2.383 1.00 97.00 89 VAL A O 1
ATOM 590 N N . VAL A 1 90 ? 5.079 7.979 1.326 1.00 97.56 90 VAL A N 1
ATOM 591 C CA . VAL A 1 90 ? 4.031 8.573 2.165 1.00 97.56 90 VAL A CA 1
ATOM 592 C C . VAL A 1 90 ? 2.731 8.614 1.376 1.00 97.56 90 VAL A C 1
ATOM 594 O O . VAL A 1 90 ? 2.704 9.157 0.276 1.00 97.56 90 VAL A O 1
ATOM 597 N N . VAL A 1 91 ? 1.679 8.044 1.955 1.00 95.75 91 VAL A N 1
ATOM 598 C CA . VAL A 1 91 ? 0.302 8.133 1.465 1.00 95.75 91 VAL A CA 1
ATOM 599 C C . VAL A 1 91 ? -0.410 9.229 2.252 1.00 95.75 91 VAL A C 1
ATOM 601 O O . VAL A 1 91 ? -0.374 9.238 3.490 1.00 95.75 91 VAL A O 1
ATOM 604 N N . ASP A 1 92 ? -1.020 10.176 1.545 1.00 95.88 92 ASP A N 1
ATOM 605 C CA . ASP A 1 92 ? -1.623 11.365 2.145 1.00 95.88 92 ASP A CA 1
ATOM 606 C C . ASP A 1 92 ? -2.891 10.997 2.912 1.00 95.88 92 ASP A C 1
ATOM 608 O O . ASP A 1 92 ? -3.054 11.410 4.071 1.00 95.88 92 ASP A O 1
ATOM 612 N N . ARG A 1 93 ? -3.735 10.153 2.306 1.00 93.94 93 ARG A N 1
ATOM 613 C CA . ARG A 1 93 ? -4.970 9.642 2.900 1.00 93.94 93 ARG A CA 1
ATOM 614 C C . ARG A 1 93 ? -5.285 8.229 2.434 1.00 93.94 93 ARG A C 1
ATOM 616 O O . ARG A 1 93 ? -5.022 7.869 1.299 1.00 93.94 93 ARG A O 1
ATOM 623 N N . VAL A 1 94 ? -5.861 7.450 3.338 1.00 94.25 94 VAL A N 1
ATOM 624 C CA . VAL A 1 94 ? -6.464 6.149 3.055 1.00 94.25 94 VAL A CA 1
ATOM 625 C C . VAL A 1 94 ? -7.796 6.096 3.783 1.00 94.25 94 VAL A C 1
ATOM 627 O O . VAL A 1 94 ? -7.822 6.330 4.995 1.00 94.25 94 VAL A O 1
ATOM 630 N N . ARG A 1 95 ? -8.881 5.767 3.089 1.00 92.81 95 ARG A N 1
ATOM 631 C CA . ARG A 1 95 ? -10.180 5.464 3.693 1.00 92.81 95 ARG A CA 1
ATOM 632 C C . ARG A 1 95 ? -10.605 4.062 3.289 1.00 92.81 95 ARG A C 1
ATOM 634 O O . ARG A 1 95 ? -10.605 3.734 2.113 1.00 92.81 95 ARG A O 1
ATOM 641 N N . VAL A 1 96 ? -10.966 3.246 4.276 1.00 92.75 96 VAL A N 1
ATOM 642 C CA . VAL A 1 96 ? -11.404 1.863 4.056 1.00 92.75 96 VAL A CA 1
ATOM 643 C C . VAL A 1 96 ? -12.521 1.468 5.013 1.00 92.75 96 VAL A C 1
ATOM 645 O O . VAL A 1 96 ? -12.482 1.800 6.197 1.00 92.75 96 VAL A O 1
ATOM 648 N N . GLU A 1 97 ? -13.514 0.712 4.546 1.00 91.81 97 GLU A N 1
ATOM 649 C CA . GLU A 1 97 ? -14.585 0.201 5.421 1.00 91.81 97 GLU A CA 1
ATOM 650 C C . GLU A 1 97 ? -14.151 -0.964 6.324 1.00 91.81 97 GLU A C 1
ATOM 652 O O . GLU A 1 97 ? -14.721 -1.187 7.397 1.00 91.81 97 GLU A O 1
ATOM 657 N N . ALA A 1 98 ? -13.138 -1.716 5.894 1.00 93.19 98 ALA A N 1
ATOM 658 C CA . ALA A 1 98 ? -12.617 -2.895 6.573 1.00 93.19 98 ALA A CA 1
ATOM 659 C C . ALA A 1 98 ? -11.087 -2.850 6.645 1.00 93.19 98 ALA A C 1
ATOM 661 O O . ALA A 1 98 ? -10.443 -2.124 5.892 1.00 93.19 98 ALA A O 1
ATOM 662 N N . ALA A 1 99 ? -10.509 -3.626 7.565 1.00 95.50 99 ALA A N 1
ATOM 663 C CA . ALA A 1 99 ? -9.060 -3.770 7.647 1.00 95.50 99 ALA A CA 1
ATOM 664 C C . ALA A 1 99 ? -8.496 -4.409 6.367 1.00 95.50 99 ALA A C 1
ATOM 666 O O . ALA A 1 99 ? -9.151 -5.230 5.720 1.00 95.50 99 ALA A O 1
ATOM 667 N N . GLY A 1 100 ? -7.274 -4.027 6.018 1.00 96.94 100 GLY A N 1
ATOM 668 C CA . GLY A 1 100 ? -6.646 -4.427 4.769 1.00 96.94 100 GLY A CA 1
ATOM 669 C C . GLY A 1 100 ? -5.196 -3.982 4.674 1.00 96.94 100 GLY A C 1
ATOM 670 O O . GLY A 1 100 ? -4.537 -3.716 5.683 1.00 96.94 100 GLY A O 1
ATOM 671 N N . PHE A 1 101 ? -4.708 -3.872 3.444 1.00 98.06 101 PHE A N 1
ATOM 672 C CA . PHE A 1 101 ? -3.345 -3.472 3.134 1.00 98.06 101 PHE A CA 1
ATOM 673 C C . PHE A 1 101 ? -3.321 -2.448 2.013 1.00 98.06 101 PHE A C 1
ATOM 675 O O . PHE A 1 101 ? -3.972 -2.632 0.990 1.00 98.06 101 PHE A O 1
ATOM 682 N N . VAL A 1 102 ? -2.497 -1.417 2.182 1.00 97.50 102 VAL A N 1
ATOM 683 C CA . VAL A 1 102 ? -2.076 -0.566 1.066 1.00 97.50 102 VAL A CA 1
ATOM 684 C C . VAL A 1 102 ? -0.761 -1.109 0.542 1.00 97.50 102 VAL A C 1
ATOM 686 O O . VAL A 1 102 ? 0.178 -1.338 1.312 1.00 97.50 102 VAL A O 1
ATOM 689 N N . VAL A 1 103 ? -0.699 -1.330 -0.764 1.00 97.88 103 VAL A N 1
ATOM 690 C CA . VAL A 1 103 ? 0.398 -2.011 -1.446 1.00 97.88 103 VAL A CA 1
ATOM 691 C C . VAL A 1 103 ? 0.942 -1.097 -2.528 1.00 97.88 103 VAL A C 1
ATOM 693 O O . VAL A 1 103 ? 0.193 -0.641 -3.379 1.00 97.88 103 VAL A O 1
ATOM 696 N N . ILE A 1 104 ? 2.251 -0.856 -2.523 1.00 97.50 104 ILE A N 1
ATOM 697 C CA . ILE A 1 104 ? 2.913 -0.100 -3.587 1.00 97.50 104 ILE A CA 1
ATOM 698 C C . ILE A 1 104 ? 3.454 -1.083 -4.619 1.00 97.50 104 ILE A C 1
ATOM 700 O O . ILE A 1 104 ? 4.237 -1.980 -4.273 1.00 97.50 104 ILE A O 1
ATOM 704 N N . VAL A 1 105 ? 3.069 -0.902 -5.879 1.00 96.75 105 VAL A N 1
ATOM 705 C CA . VAL A 1 105 ? 3.535 -1.700 -7.016 1.00 96.75 105 VAL A CA 1
ATOM 706 C C . VAL A 1 105 ? 4.277 -0.838 -8.031 1.00 96.75 105 VAL A C 1
ATOM 708 O O . VAL A 1 105 ? 4.011 0.351 -8.184 1.00 96.75 105 VAL A O 1
ATOM 711 N N . ASP A 1 106 ? 5.252 -1.435 -8.713 1.00 95.94 106 ASP A N 1
ATOM 712 C CA . ASP A 1 106 ? 5.891 -0.810 -9.870 1.00 95.94 106 ASP A CA 1
ATOM 713 C C . ASP A 1 106 ? 5.090 -1.037 -11.163 1.00 95.94 106 ASP A C 1
ATOM 715 O O . ASP A 1 106 ? 4.155 -1.833 -11.213 1.00 95.94 106 ASP A O 1
ATOM 719 N N . ASN A 1 107 ? 5.515 -0.388 -12.248 1.00 93.94 107 ASN A N 1
ATOM 720 C CA . ASN A 1 107 ? 4.932 -0.526 -13.589 1.00 93.94 107 ASN A CA 1
ATOM 721 C C . ASN A 1 107 ? 4.879 -1.971 -14.140 1.00 93.94 107 ASN A C 1
ATOM 723 O O . ASN A 1 107 ? 4.216 -2.230 -15.143 1.00 93.94 107 ASN A O 1
ATOM 727 N N . ALA A 1 108 ? 5.618 -2.918 -13.553 1.00 94.50 108 ALA A N 1
ATOM 728 C CA . ALA A 1 108 ? 5.568 -4.331 -13.927 1.00 94.50 108 ALA A CA 1
ATOM 729 C C . ALA A 1 108 ? 4.612 -5.146 -13.033 1.00 94.50 108 ALA A C 1
ATOM 731 O O . ALA A 1 108 ? 4.545 -6.371 -13.175 1.00 94.50 108 ALA A O 1
ATOM 732 N N . GLY A 1 109 ? 3.900 -4.490 -12.111 1.00 93.25 109 GLY A N 1
ATOM 733 C CA . GLY A 1 109 ? 3.019 -5.102 -11.120 1.00 93.25 109 GLY A CA 1
ATOM 734 C C . GLY A 1 109 ? 3.767 -5.779 -9.969 1.00 93.25 109 GLY A C 1
ATOM 735 O O . GLY A 1 109 ? 3.195 -6.615 -9.269 1.00 93.25 109 GLY A O 1
ATOM 736 N N . ARG A 1 110 ? 5.063 -5.496 -9.772 1.00 95.75 110 ARG A N 1
ATOM 737 C CA . ARG A 1 110 ? 5.823 -6.069 -8.654 1.00 95.75 110 ARG A CA 1
ATOM 738 C C . ARG A 1 110 ? 5.616 -5.220 -7.408 1.00 95.75 110 ARG A C 1
ATOM 740 O O . ARG A 1 110 ? 5.865 -4.020 -7.419 1.00 95.75 110 ARG A O 1
ATOM 747 N N . VAL A 1 111 ? 5.276 -5.885 -6.309 1.00 97.19 111 VAL A N 1
ATOM 748 C CA . VAL A 1 111 ? 5.168 -5.271 -4.981 1.00 97.19 111 VAL A CA 1
ATOM 749 C C . VAL A 1 111 ? 6.538 -4.803 -4.493 1.00 97.19 111 VAL A C 1
ATOM 751 O O . VAL A 1 111 ? 7.476 -5.599 -4.398 1.00 97.19 111 VAL A O 1
ATOM 754 N N . VAL A 1 112 ? 6.635 -3.519 -4.153 1.00 97.31 112 VAL A N 1
ATOM 755 C CA . VAL A 1 112 ? 7.842 -2.881 -3.601 1.00 97.31 112 VAL A CA 1
ATOM 756 C C . VAL A 1 112 ? 7.679 -2.447 -2.144 1.00 97.31 112 VAL A C 1
ATOM 758 O O . VAL A 1 112 ? 8.679 -2.166 -1.487 1.00 97.31 112 VAL A O 1
ATOM 761 N N . GLY A 1 113 ? 6.451 -2.436 -1.620 1.00 97.62 113 GLY A N 1
ATOM 762 C CA . GLY A 1 113 ? 6.148 -2.182 -0.212 1.00 97.62 113 GLY A CA 1
ATOM 763 C C . GLY A 1 113 ? 4.682 -2.446 0.115 1.00 97.62 113 GLY A C 1
ATOM 764 O O . GLY A 1 113 ? 3.846 -2.522 -0.782 1.00 97.62 113 GLY A O 1
ATOM 765 N N . ASN A 1 114 ? 4.378 -2.623 1.397 1.00 98.31 114 ASN A N 1
ATOM 766 C CA . ASN A 1 114 ? 3.009 -2.727 1.897 1.00 98.31 114 ASN A CA 1
ATOM 767 C C . ASN A 1 114 ? 2.934 -2.308 3.366 1.00 98.31 114 ASN A C 1
ATOM 769 O O . ASN A 1 114 ? 3.939 -2.319 4.084 1.00 98.31 114 ASN A O 1
ATOM 773 N N . VAL A 1 115 ? 1.733 -1.955 3.811 1.00 98.12 115 VAL A N 1
ATOM 774 C CA . VAL A 1 115 ? 1.430 -1.708 5.219 1.00 98.12 115 VAL A CA 1
ATOM 775 C C . VAL A 1 115 ? -0.015 -2.091 5.515 1.00 98.12 115 VAL A C 1
ATOM 777 O O . VAL A 1 115 ? -0.890 -1.926 4.668 1.00 98.12 115 VAL A O 1
ATOM 780 N N . ALA A 1 116 ? -0.261 -2.591 6.725 1.00 97.62 116 ALA A N 1
ATOM 781 C CA . ALA A 1 116 ? -1.612 -2.839 7.208 1.00 97.62 116 ALA A CA 1
ATOM 782 C C . ALA A 1 116 ? -2.335 -1.519 7.504 1.00 97.62 116 ALA A C 1
ATOM 784 O O . ALA A 1 116 ? -1.744 -0.587 8.060 1.00 97.62 116 ALA A O 1
ATOM 785 N N . VAL A 1 117 ? -3.621 -1.476 7.178 1.00 96.88 117 VAL A N 1
ATOM 786 C CA . VAL A 1 117 ? -4.533 -0.379 7.493 1.00 96.88 117 VAL A CA 1
ATOM 787 C C . VAL A 1 117 ? -5.770 -0.924 8.192 1.00 96.88 117 VAL A C 1
ATOM 789 O O . VAL A 1 117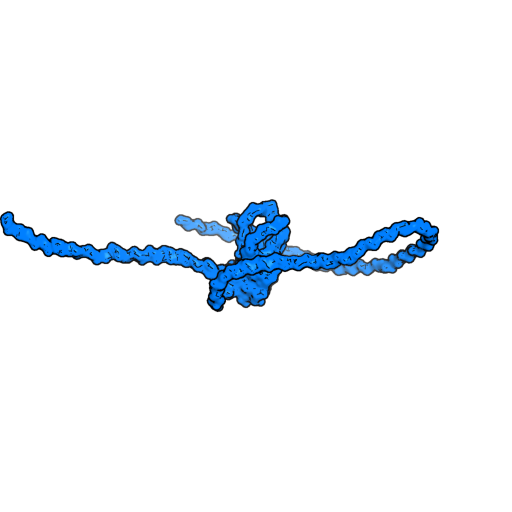 ? -6.259 -2.009 7.889 1.00 96.88 117 VAL A O 1
ATOM 792 N N . GLU A 1 118 ? -6.261 -0.169 9.166 1.00 95.81 118 GLU A N 1
ATOM 793 C CA . GLU A 1 118 ? -7.488 -0.492 9.890 1.00 95.81 118 GLU A CA 1
ATOM 794 C C . GLU A 1 118 ? -8.682 0.202 9.230 1.00 95.81 118 GLU A C 1
ATOM 796 O O . GLU A 1 118 ? -8.520 1.226 8.567 1.00 95.81 118 GLU A O 1
ATOM 801 N N . ALA A 1 119 ? -9.885 -0.313 9.490 1.00 94.44 119 ALA A N 1
ATOM 802 C CA . ALA A 1 119 ? -11.129 0.337 9.090 1.00 94.44 119 ALA A CA 1
ATOM 803 C C . ALA A 1 119 ? -11.192 1.803 9.565 1.00 94.44 119 ALA A C 1
ATOM 805 O O . ALA A 1 119 ? -10.899 2.115 10.726 1.00 94.44 119 ALA A O 1
ATOM 806 N N . GLY A 1 120 ? -11.652 2.688 8.685 1.00 93.31 120 GLY A N 1
ATOM 807 C CA . GLY A 1 120 ? -11.752 4.124 8.895 1.00 93.31 120 GLY A CA 1
ATOM 808 C C . GLY A 1 120 ? -10.795 4.908 8.004 1.00 93.31 120 GLY A C 1
ATOM 809 O O . GLY A 1 120 ? -10.473 4.496 6.896 1.00 93.31 120 GLY A O 1
ATOM 810 N N . GLU A 1 121 ? -10.376 6.073 8.492 1.00 94.50 121 GLU A N 1
ATOM 811 C CA . GLU A 1 121 ? -9.507 7.000 7.768 1.00 94.50 121 GLU A CA 1
ATOM 812 C C . GLU A 1 121 ? -8.128 7.073 8.434 1.00 94.50 121 GLU A C 1
ATOM 814 O O . GLU A 1 121 ? -8.017 7.255 9.650 1.00 94.50 121 GLU A O 1
ATOM 819 N N . SER A 1 122 ? -7.079 6.962 7.624 1.00 95.00 122 SER A N 1
ATOM 820 C CA . SER A 1 122 ? -5.679 7.155 8.003 1.00 95.00 122 SER A CA 1
ATOM 821 C C . SER A 1 122 ? -5.064 8.264 7.154 1.00 95.00 122 SER A C 1
ATOM 823 O O . SER A 1 122 ? -5.386 8.402 5.981 1.00 95.00 122 SER A O 1
ATOM 825 N N . THR A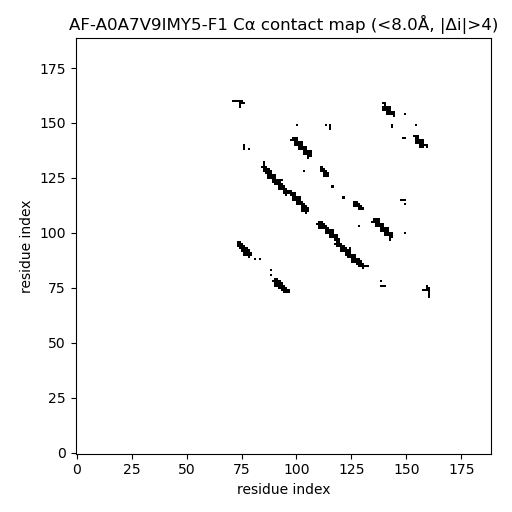 1 123 ? -4.168 9.063 7.737 1.00 96.19 123 THR A N 1
ATOM 826 C CA . THR A 1 123 ? -3.479 10.160 7.031 1.00 96.19 123 THR A CA 1
ATOM 827 C C . THR A 1 123 ? -1.981 10.113 7.287 1.00 96.19 123 THR A C 1
ATOM 829 O O . THR A 1 123 ? -1.555 9.672 8.358 1.00 96.19 123 THR A O 1
ATOM 832 N N . GLN A 1 124 ? -1.185 10.589 6.323 1.00 95.38 124 GLN A N 1
ATOM 833 C CA . GLN A 1 124 ? 0.286 10.579 6.382 1.00 95.38 124 GLN A CA 1
ATOM 834 C C . GLN A 1 124 ? 0.855 9.200 6.753 1.00 95.38 124 GLN A C 1
ATOM 836 O O . GLN A 1 124 ? 1.701 9.055 7.643 1.00 95.38 124 GLN A O 1
ATOM 841 N N . LEU A 1 125 ? 0.355 8.169 6.081 1.00 96.38 125 LEU A N 1
ATOM 842 C CA . LEU A 1 125 ? 0.763 6.794 6.304 1.00 96.38 125 LEU A CA 1
ATOM 843 C C . LEU A 1 125 ? 2.109 6.546 5.617 1.00 96.38 125 LEU A C 1
ATOM 845 O O . LEU A 1 125 ? 2.233 6.678 4.404 1.00 96.38 125 LEU A O 1
ATOM 849 N N . SER A 1 126 ? 3.131 6.190 6.395 1.00 97.56 126 SER A N 1
ATOM 850 C CA . SER A 1 126 ? 4.452 5.852 5.858 1.00 97.56 126 SER A CA 1
ATOM 851 C C . SER A 1 126 ? 4.545 4.353 5.586 1.00 97.56 126 SER A C 1
ATOM 853 O O . SER A 1 126 ? 4.449 3.540 6.507 1.00 97.56 126 SER A O 1
ATOM 855 N N . ILE A 1 127 ? 4.750 4.003 4.319 1.00 97.62 127 ILE A N 1
ATOM 856 C CA . ILE A 1 127 ? 4.874 2.633 3.829 1.00 97.62 127 ILE A CA 1
ATOM 857 C C . ILE A 1 127 ? 6.356 2.342 3.598 1.00 97.62 127 ILE A C 1
ATOM 859 O O . ILE A 1 127 ? 6.967 3.012 2.765 1.00 97.62 127 ILE A O 1
ATOM 863 N N 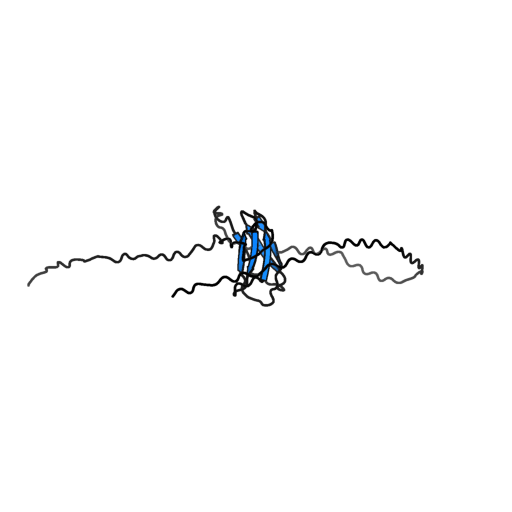. PRO A 1 128 ? 6.962 1.369 4.300 1.00 98.00 128 PRO A N 1
ATOM 864 C CA . PRO A 1 128 ? 8.321 0.932 4.006 1.00 98.00 128 PRO A CA 1
ATOM 865 C C . PRO A 1 128 ? 8.411 0.336 2.598 1.00 98.00 128 PRO A C 1
ATOM 867 O O . PRO A 1 128 ? 7.603 -0.521 2.233 1.00 98.00 128 PRO A O 1
ATOM 870 N N . THR A 1 129 ? 9.412 0.754 1.827 1.00 97.31 129 THR A N 1
ATOM 871 C CA . THR A 1 129 ? 9.614 0.323 0.437 1.00 97.31 129 THR A CA 1
ATOM 872 C C . THR A 1 129 ? 11.070 -0.035 0.151 1.00 97.31 129 THR A C 1
ATOM 874 O O . THR A 1 129 ? 11.979 0.389 0.862 1.00 97.31 129 THR A O 1
ATOM 877 N N . ASP A 1 130 ? 11.297 -0.794 -0.922 1.00 95.56 130 ASP A N 1
ATOM 878 C CA . ASP A 1 130 ? 12.628 -1.065 -1.487 1.00 95.56 130 ASP A CA 1
ATOM 879 C C . ASP A 1 130 ? 12.697 -0.557 -2.940 1.00 95.56 130 ASP A C 1
ATOM 881 O O . ASP A 1 130 ? 12.754 -1.319 -3.908 1.00 95.56 130 ASP A O 1
ATOM 885 N N . ILE A 1 131 ? 12.617 0.766 -3.112 1.00 95.50 131 ILE A N 1
ATOM 886 C CA . ILE A 1 131 ? 12.659 1.407 -4.432 1.00 95.50 131 ILE A CA 1
ATOM 887 C C . ILE A 1 131 ? 14.099 1.815 -4.739 1.00 95.50 131 ILE A C 1
ATOM 889 O O . ILE A 1 131 ? 14.654 2.730 -4.140 1.00 95.50 131 ILE A O 1
ATOM 893 N N . SER A 1 132 ? 14.719 1.130 -5.697 1.00 93.62 132 SER A N 1
ATOM 894 C CA . SER A 1 132 ? 16.110 1.398 -6.098 1.00 93.62 132 SER A CA 1
ATOM 895 C C . SER A 1 132 ? 16.239 2.359 -7.286 1.00 93.62 132 SER A C 1
ATOM 897 O O . SER A 1 132 ? 17.334 2.845 -7.570 1.00 93.62 132 SER A O 1
ATOM 899 N N . GLU A 1 133 ? 15.145 2.611 -8.005 1.00 92.88 133 GLU A N 1
ATOM 900 C CA . GLU A 1 133 ? 15.116 3.393 -9.241 1.00 92.88 133 GLU A CA 1
ATOM 901 C C . GLU A 1 133 ? 13.899 4.320 -9.238 1.00 92.88 133 GLU A C 1
ATOM 903 O O . GLU A 1 133 ? 12.826 3.944 -8.774 1.00 92.88 133 GLU A O 1
ATOM 908 N N . SER A 1 134 ? 14.063 5.536 -9.759 1.00 94.00 134 SER A N 1
ATOM 909 C CA . SER A 1 134 ? 12.952 6.468 -9.957 1.00 94.00 134 SER A CA 1
ATOM 910 C C . SER A 1 134 ? 12.032 5.988 -11.078 1.00 94.00 134 SER A C 1
ATOM 912 O O . SER A 1 134 ? 12.526 5.550 -12.120 1.00 94.00 134 SER A O 1
ATOM 914 N N . GLY A 1 135 ? 10.728 6.171 -10.916 1.00 94.50 135 GLY A N 1
ATOM 915 C CA . GLY A 1 135 ? 9.720 5.841 -11.917 1.00 94.50 135 GLY A CA 1
ATOM 916 C C . GLY A 1 135 ? 8.319 6.039 -11.357 1.00 94.50 135 GLY A C 1
ATOM 917 O O . GLY A 1 135 ? 8.175 6.559 -10.249 1.00 94.50 135 GLY A O 1
ATOM 918 N N . ASP A 1 136 ? 7.322 5.608 -12.122 1.00 95.12 136 ASP A N 1
ATOM 919 C CA . ASP A 1 136 ? 5.931 5.631 -11.683 1.00 95.12 136 ASP A CA 1
ATOM 920 C C . ASP A 1 136 ? 5.625 4.377 -10.851 1.00 95.12 136 ASP A C 1
ATOM 922 O O . ASP A 1 136 ? 6.099 3.270 -11.151 1.00 95.12 136 ASP A O 1
ATOM 926 N N . PHE A 1 137 ? 4.850 4.578 -9.792 1.00 95.69 137 PHE A N 1
ATOM 927 C CA . PHE A 1 137 ? 4.395 3.546 -8.872 1.00 95.69 137 PHE A CA 1
ATOM 928 C C . PHE A 1 137 ? 2.923 3.785 -8.579 1.00 95.69 137 PHE A C 1
ATOM 930 O O . PHE A 1 137 ? 2.467 4.926 -8.581 1.00 95.69 137 PHE A O 1
ATOM 937 N N . GLU A 1 138 ? 2.212 2.708 -8.297 1.00 94.44 138 GLU A N 1
ATOM 938 C CA . GLU A 1 138 ? 0.784 2.729 -8.018 1.00 94.44 138 GLU A CA 1
ATOM 939 C C . GLU A 1 138 ? 0.544 2.197 -6.607 1.00 94.44 138 GLU A C 1
ATOM 941 O O . GLU A 1 138 ? 1.232 1.274 -6.155 1.00 94.44 138 GLU A O 1
ATOM 946 N N . ALA A 1 139 ? -0.397 2.814 -5.897 1.00 95.25 139 ALA A N 1
ATOM 947 C CA . ALA A 1 139 ? -0.873 2.331 -4.614 1.00 95.25 139 ALA A CA 1
ATOM 948 C C . ALA A 1 139 ? -2.190 1.595 -4.844 1.00 95.25 139 ALA A C 1
ATOM 950 O O . ALA A 1 139 ? -3.113 2.167 -5.400 1.00 95.25 139 ALA A O 1
ATOM 951 N N . LEU A 1 140 ? -2.254 0.339 -4.419 1.00 94.50 140 LEU A N 1
ATOM 952 C CA . LEU A 1 140 ? -3.430 -0.513 -4.548 1.00 94.50 140 LEU A CA 1
ATOM 953 C C . LEU A 1 140 ? -3.915 -0.930 -3.168 1.00 94.50 140 LEU A C 1
ATOM 955 O O . LEU A 1 140 ? -3.103 -1.190 -2.268 1.00 94.50 140 LEU A O 1
ATOM 959 N N . LEU A 1 141 ? -5.227 -1.071 -3.021 1.00 95.56 141 LEU A N 1
ATOM 960 C CA . LEU A 1 141 ? -5.840 -1.554 -1.796 1.00 95.56 141 LEU A CA 1
ATOM 961 C C . LEU A 1 141 ? -6.164 -3.053 -1.877 1.00 95.56 141 LEU A C 1
ATOM 963 O O . LEU A 1 141 ? -6.629 -3.565 -2.892 1.00 95.56 141 LEU A O 1
ATOM 967 N N . TYR A 1 142 ? -5.915 -3.776 -0.786 1.00 96.75 142 TYR A N 1
ATOM 968 C CA . TYR A 1 142 ? -6.241 -5.195 -0.632 1.00 96.75 142 TYR A CA 1
ATOM 969 C C . TYR A 1 142 ? -7.011 -5.429 0.668 1.00 96.75 142 TYR A C 1
ATOM 971 O O . TYR A 1 142 ? -6.661 -4.870 1.706 1.00 96.75 142 TYR A O 1
ATOM 979 N N . ALA A 1 143 ? -8.036 -6.276 0.630 1.00 96.56 143 ALA A N 1
ATOM 980 C CA . ALA A 1 143 ? -8.787 -6.692 1.810 1.00 96.56 143 ALA A CA 1
ATOM 981 C C . ALA A 1 143 ? -8.064 -7.837 2.535 1.00 96.56 143 ALA A C 1
ATOM 983 O O . ALA A 1 143 ? -7.700 -8.823 1.896 1.00 96.56 143 ALA A O 1
ATOM 984 N N . ASP A 1 144 ? -7.907 -7.717 3.857 1.00 97.25 144 ASP A N 1
ATOM 985 C CA . ASP A 1 144 ? -7.295 -8.750 4.705 1.00 97.25 144 ASP A CA 1
ATOM 986 C C . ASP A 1 144 ? -8.234 -9.956 4.856 1.00 97.25 144 ASP A C 1
ATOM 988 O O . ASP A 1 144 ? -9.426 -9.810 5.152 1.00 97.25 144 ASP A O 1
ATOM 992 N N . ASP A 1 145 ? -7.697 -11.167 4.696 1.00 96.62 145 ASP A N 1
ATOM 993 C CA . ASP A 1 145 ? -8.456 -12.411 4.879 1.00 96.62 145 ASP A CA 1
ATOM 994 C C . ASP A 1 145 ? -8.671 -12.808 6.361 1.00 96.62 145 ASP A C 1
ATOM 996 O O . ASP A 1 145 ? -9.351 -13.800 6.670 1.00 96.62 145 ASP A O 1
ATOM 1000 N N . GLY A 1 146 ? -8.147 -11.996 7.286 1.00 96.44 146 GLY A N 1
ATOM 1001 C CA . GLY A 1 146 ? -8.232 -12.151 8.733 1.00 96.44 146 GLY A CA 1
ATOM 1002 C C . GLY A 1 146 ? -6.967 -12.714 9.383 1.00 96.44 146 GLY A C 1
ATOM 1003 O O . GLY A 1 146 ? -6.986 -12.983 10.594 1.00 96.44 146 GLY A O 1
ATOM 1004 N N . ASP A 1 147 ? -5.890 -12.943 8.627 1.00 96.50 147 ASP A N 1
ATOM 1005 C CA . ASP A 1 147 ? -4.615 -13.432 9.156 1.00 96.50 147 ASP A CA 1
ATOM 1006 C C . ASP A 1 147 ? -3.631 -12.310 9.563 1.00 96.50 147 ASP A C 1
ATOM 1008 O O . ASP A 1 147 ? -2.675 -12.570 10.317 1.00 96.50 147 ASP A O 1
ATOM 1012 N N . GLY A 1 148 ? -3.907 -11.067 9.147 1.00 96.00 148 GLY A N 1
ATOM 1013 C CA . GLY A 1 148 ? -3.119 -9.877 9.448 1.00 96.00 148 GLY A CA 1
ATOM 1014 C C . GLY A 1 148 ? -1.790 -9.808 8.693 1.00 96.00 148 GLY A C 1
ATOM 1015 O O . GLY A 1 148 ? -0.842 -9.185 9.189 1.00 96.00 148 GLY A O 1
ATOM 1016 N N . ARG A 1 149 ? -1.666 -10.486 7.546 1.00 97.56 149 ARG A N 1
ATOM 1017 C CA . ARG A 1 149 ? -0.471 -10.501 6.700 1.00 97.56 149 ARG A CA 1
ATOM 1018 C C . ARG A 1 149 ? -0.844 -10.400 5.231 1.00 97.56 149 ARG A C 1
ATOM 1020 O O . ARG A 1 149 ? -1.520 -11.260 4.699 1.00 97.56 149 ARG A O 1
ATOM 1027 N N . PHE A 1 150 ? -0.219 -9.445 4.554 1.00 97.81 150 PHE A N 1
ATOM 1028 C CA . PHE A 1 150 ? -0.380 -9.325 3.117 1.00 97.81 150 PHE A CA 1
ATOM 1029 C C . PHE A 1 150 ? 0.114 -10.579 2.362 1.00 97.81 150 PHE A C 1
ATOM 1031 O O . PHE A 1 150 ? 1.309 -10.906 2.401 1.00 97.81 150 PHE A O 1
ATOM 1038 N N . ASP A 1 151 ? -0.786 -11.228 1.627 1.00 97.56 151 ASP A N 1
ATOM 1039 C CA . ASP A 1 151 ? -0.525 -12.270 0.636 1.00 97.56 151 ASP A CA 1
ATOM 1040 C C . ASP A 1 151 ? -1.387 -12.027 -0.623 1.00 97.56 151 ASP A C 1
ATOM 1042 O O . ASP A 1 151 ? -2.593 -12.278 -0.615 1.00 97.56 151 ASP A O 1
ATOM 1046 N N . PRO A 1 152 ? -0.786 -11.628 -1.762 1.00 95.69 152 PRO A N 1
ATOM 1047 C CA . PRO A 1 152 ? -1.528 -11.334 -2.992 1.00 95.69 152 PRO A CA 1
ATOM 1048 C C . PRO A 1 152 ? -2.219 -12.561 -3.614 1.00 95.69 152 PRO A C 1
ATOM 1050 O O . PRO A 1 152 ? -2.913 -12.433 -4.622 1.00 95.69 152 PRO A O 1
ATOM 1053 N N . ALA A 1 153 ? -1.986 -13.772 -3.095 1.00 96.88 153 ALA A N 1
ATOM 1054 C CA . ALA A 1 153 ? -2.684 -14.977 -3.530 1.00 96.88 153 ALA A CA 1
ATOM 1055 C C . ALA A 1 153 ? -4.006 -15.224 -2.783 1.00 96.88 153 ALA A C 1
ATOM 1057 O O . ALA A 1 153 ? -4.835 -15.989 -3.290 1.00 96.88 153 ALA A O 1
ATOM 1058 N N . THR A 1 154 ? -4.187 -14.643 -1.594 1.00 97.31 154 THR A N 1
ATOM 1059 C CA . THR A 1 154 ? -5.367 -14.850 -0.737 1.00 97.31 154 THR A CA 1
ATOM 1060 C C . THR A 1 154 ? -6.118 -13.561 -0.449 1.00 97.31 154 THR A C 1
ATOM 1062 O O . THR A 1 154 ? -7.350 -13.590 -0.465 1.00 97.31 154 THR A O 1
ATOM 1065 N N . ASP A 1 155 ? -5.406 -12.451 -0.275 1.00 97.38 155 ASP A N 1
ATOM 1066 C CA . ASP A 1 155 ? -6.006 -11.132 -0.137 1.00 97.38 155 ASP A CA 1
ATOM 1067 C C . ASP A 1 155 ? -6.566 -10.671 -1.478 1.00 97.38 155 ASP A C 1
ATOM 1069 O O . ASP A 1 155 ? -5.929 -10.789 -2.532 1.00 97.38 155 ASP A O 1
ATOM 1073 N N . LEU A 1 156 ? -7.791 -10.155 -1.446 1.00 94.56 156 LEU A N 1
ATOM 1074 C CA . LEU A 1 156 ? -8.489 -9.720 -2.649 1.00 94.56 156 LEU A CA 1
ATOM 1075 C C . LEU A 1 156 ? -8.218 -8.234 -2.890 1.00 94.56 156 LEU A C 1
ATOM 1077 O O . LEU A 1 156 ? -8.360 -7.457 -1.943 1.00 94.56 156 LEU A O 1
ATOM 1081 N N . PRO A 1 157 ? -7.874 -7.822 -4.124 1.00 94.31 157 PRO A N 1
ATOM 1082 C CA . PRO A 1 157 ? -7.790 -6.406 -4.443 1.00 94.31 157 PRO A CA 1
ATOM 1083 C C . PRO A 1 157 ? -9.163 -5.763 -4.239 1.00 94.31 157 PRO A C 1
ATOM 1085 O O . PRO A 1 157 ? -10.192 -6.338 -4.614 1.00 94.31 157 PRO A O 1
ATOM 1088 N N . VAL A 1 158 ? -9.163 -4.591 -3.618 1.00 92.31 158 VAL A N 1
ATOM 1089 C CA . VAL A 1 158 ? -10.337 -3.735 -3.489 1.00 92.31 158 VAL A CA 1
ATOM 1090 C C . VAL A 1 158 ? -10.314 -2.797 -4.695 1.00 92.31 158 VAL A C 1
ATOM 1092 O O . VAL A 1 158 ? -9.293 -2.144 -4.893 1.00 92.31 158 VAL A O 1
ATOM 1095 N N . PRO A 1 159 ? -11.359 -2.787 -5.541 1.00 83.75 159 PRO A N 1
ATOM 1096 C CA . PRO A 1 159 ? -11.464 -1.814 -6.620 1.00 83.75 159 PRO A CA 1
ATOM 1097 C C . PRO A 1 159 ? -11.478 -0.408 -6.025 1.00 83.75 159 PRO A C 1
ATOM 1099 O O . PRO A 1 159 ? -12.205 -0.181 -5.057 1.00 83.75 159 PRO A O 1
ATOM 1102 N N . ASP A 1 160 ? -10.688 0.493 -6.594 1.00 72.19 160 ASP A N 1
ATOM 1103 C CA . ASP A 1 160 ? -10.824 1.914 -6.306 1.00 72.19 160 ASP A CA 1
ATOM 1104 C C . ASP A 1 160 ? -12.052 2.425 -7.072 1.00 72.19 160 ASP A C 1
ATOM 1106 O O . ASP A 1 160 ? -12.248 2.076 -8.240 1.00 72.19 160 ASP A O 1
ATOM 1110 N N . ASP A 1 161 ? -12.904 3.201 -6.403 1.00 65.75 161 ASP A N 1
ATOM 1111 C CA . ASP A 1 161 ? -14.160 3.699 -6.982 1.00 65.75 161 ASP A CA 1
ATOM 1112 C C . ASP A 1 161 ? -13.909 4.693 -8.147 1.00 65.75 161 ASP A C 1
ATOM 1114 O O . ASP A 1 161 ? -14.801 4.927 -8.956 1.00 65.75 161 ASP A O 1
ATOM 1118 N N . ASP A 1 162 ? -12.672 5.192 -8.295 1.00 62.19 162 ASP A N 1
ATOM 1119 C CA . ASP A 1 162 ? -12.210 6.045 -9.402 1.00 62.19 162 ASP A CA 1
ATOM 1120 C C . ASP A 1 162 ? -12.022 5.305 -10.743 1.00 62.19 162 ASP A C 1
ATOM 1122 O O . ASP A 1 162 ? -11.864 5.955 -11.782 1.00 62.19 162 ASP A O 1
ATOM 1126 N N . ASP A 1 163 ? -12.035 3.963 -10.764 1.00 57.91 163 ASP A N 1
ATOM 1127 C CA . ASP A 1 163 ? -12.144 3.188 -12.012 1.00 57.91 163 ASP A CA 1
ATOM 1128 C C . ASP A 1 163 ? -13.615 3.196 -12.449 1.00 57.91 163 ASP A C 1
ATOM 1130 O O . ASP A 1 163 ? -14.300 2.16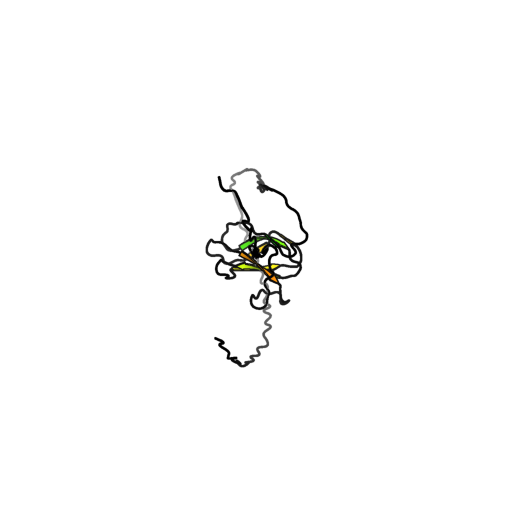8 -12.493 1.00 57.91 163 ASP A O 1
ATOM 1134 N N . ASP A 1 164 ? -14.111 4.404 -12.739 1.00 52.00 164 ASP A N 1
ATOM 1135 C CA . ASP A 1 164 ? -15.305 4.653 -13.531 1.00 52.00 164 ASP A CA 1
ATOM 1136 C C . ASP A 1 164 ? -15.058 3.975 -14.871 1.00 52.00 164 ASP A C 1
ATOM 1138 O O . ASP A 1 164 ? -14.530 4.585 -15.801 1.00 52.00 164 ASP A O 1
ATOM 1142 N N . GLY A 1 165 ? -15.350 2.674 -14.933 1.00 52.81 165 GLY A N 1
ATOM 1143 C CA . GLY A 1 165 ? -15.165 1.872 -16.120 1.00 52.81 165 GLY A CA 1
ATOM 1144 C C . GLY A 1 165 ? -15.707 2.662 -17.293 1.00 52.81 165 GLY A C 1
ATOM 1145 O O . GLY A 1 165 ? -16.903 2.958 -17.326 1.00 52.81 165 GLY A O 1
ATOM 1146 N N . ASP A 1 166 ? -14.796 3.032 -18.194 1.00 51.03 166 ASP A N 1
ATOM 1147 C CA . ASP A 1 166 ? -15.063 3.516 -19.536 1.00 51.03 166 ASP A CA 1
ATOM 1148 C C . ASP A 1 166 ? -15.946 2.442 -20.204 1.00 51.03 166 ASP A C 1
ATOM 1150 O O . ASP A 1 166 ? -15.499 1.531 -20.907 1.00 51.03 166 ASP A O 1
ATOM 1154 N N . ASP A 1 167 ? -17.238 2.473 -19.871 1.00 55.66 167 ASP A N 1
ATOM 1155 C CA . ASP A 1 167 ? -18.326 1.787 -20.536 1.00 55.66 167 ASP A CA 1
ATOM 1156 C C . ASP A 1 167 ? -18.518 2.578 -21.824 1.00 55.66 167 ASP A C 1
ATOM 1158 O O . ASP A 1 167 ? -19.497 3.299 -22.015 1.00 55.66 167 ASP A O 1
ATOM 1162 N N . ASP A 1 168 ? -17.527 2.440 -22.711 1.00 54.47 168 ASP A N 1
ATOM 1163 C CA . ASP A 1 168 ? -17.512 2.845 -24.116 1.00 54.47 168 ASP A CA 1
ATOM 1164 C C . ASP A 1 168 ? -18.555 2.045 -24.915 1.00 54.47 168 ASP A C 1
ATOM 1166 O O . ASP A 1 168 ? -18.351 1.694 -26.082 1.00 54.47 168 ASP A O 1
ATOM 1170 N N . GLY A 1 169 ? -19.681 1.708 -24.287 1.00 54.38 169 GLY A N 1
ATOM 1171 C CA . GLY A 1 169 ? -20.906 1.272 -24.920 1.00 54.38 169 GLY A CA 1
ATOM 1172 C C . GLY A 1 169 ? -21.524 2.424 -25.703 1.00 54.38 169 GLY A C 1
ATOM 1173 O O . GLY A 1 169 ? -22.707 2.710 -25.543 1.00 54.38 169 GLY A O 1
ATOM 1174 N N . ASP A 1 170 ? -20.750 3.038 -26.601 1.00 57.47 170 ASP A N 1
ATOM 1175 C CA . ASP A 1 170 ? -21.251 3.667 -27.817 1.00 57.47 170 ASP A CA 1
ATOM 1176 C C . ASP A 1 170 ? -21.789 2.542 -28.733 1.00 57.47 170 ASP A C 1
ATOM 1178 O O . ASP A 1 170 ? -21.335 2.322 -29.857 1.00 57.47 170 ASP A O 1
ATOM 1182 N N . ASP A 1 171 ? -22.781 1.807 -28.224 1.00 57.72 171 ASP A N 1
ATOM 1183 C CA . ASP A 1 171 ? -23.749 1.023 -28.983 1.00 57.72 171 ASP A CA 1
ATOM 1184 C C . ASP A 1 171 ? -24.784 2.004 -29.580 1.00 57.72 171 ASP A C 1
ATOM 1186 O O . ASP A 1 171 ? -25.992 1.842 -29.415 1.00 57.72 171 ASP A O 1
ATOM 1190 N N . ASP A 1 172 ? -24.328 3.039 -30.293 1.00 59.12 172 ASP A N 1
ATOM 1191 C CA . ASP A 1 172 ? -25.181 3.830 -31.190 1.00 59.12 172 ASP A CA 1
ATOM 1192 C C . ASP A 1 172 ? -25.217 3.144 -32.571 1.00 59.12 172 ASP A C 1
ATOM 1194 O O . ASP A 1 172 ? -24.873 3.699 -33.617 1.00 59.12 172 ASP A O 1
ATOM 1198 N N . ASP A 1 173 ? -25.659 1.884 -32.565 1.00 59.19 173 ASP A N 1
ATOM 1199 C CA . ASP A 1 173 ? -26.259 1.216 -33.719 1.00 59.19 173 ASP A CA 1
ATOM 1200 C C . ASP A 1 173 ? -27.690 1.780 -33.916 1.00 59.19 173 ASP A C 1
ATOM 1202 O O . ASP A 1 173 ? -28.673 1.105 -33.611 1.00 59.19 173 ASP A O 1
ATOM 1206 N N . ASP A 1 174 ? -27.841 3.016 -34.415 1.00 60.34 174 ASP A N 1
ATOM 1207 C CA . ASP A 1 174 ? -29.160 3.546 -34.837 1.00 60.34 174 ASP A CA 1
ATOM 1208 C C . ASP A 1 174 ? -29.118 4.386 -36.132 1.00 60.34 174 ASP A C 1
ATOM 1210 O O . ASP A 1 174 ? -29.838 5.366 -36.295 1.00 60.34 174 ASP A O 1
ATOM 1214 N N . ASP A 1 175 ? -28.298 3.975 -37.107 1.00 58.75 175 ASP A N 1
ATOM 1215 C CA . ASP A 1 175 ? -28.431 4.401 -38.514 1.00 58.75 175 ASP A CA 1
ATOM 1216 C C . ASP A 1 175 ? -29.194 3.332 -39.320 1.00 58.75 175 ASP A C 1
ATOM 1218 O O . ASP A 1 175 ? -28.717 2.768 -40.313 1.00 58.75 175 ASP A O 1
ATOM 1222 N N . SER A 1 176 ? -30.408 3.025 -38.863 1.00 62.88 176 SER A N 1
ATOM 1223 C CA . SER A 1 176 ? -31.384 2.271 -39.646 1.00 62.88 176 SER A CA 1
ATOM 1224 C C . SER A 1 176 ? -32.526 3.212 -40.055 1.00 62.88 176 SER A C 1
ATOM 1226 O O . SER A 1 176 ? -33.265 3.722 -39.224 1.00 62.88 176 SER A O 1
ATOM 1228 N N . ASP A 1 177 ? -32.671 3.390 -41.372 1.00 62.22 177 ASP A N 1
ATOM 1229 C CA . ASP A 1 177 ? -33.876 3.827 -42.095 1.00 62.22 177 ASP A CA 1
ATOM 1230 C C . ASP A 1 177 ? -34.367 5.288 -41.997 1.00 62.22 177 ASP A C 1
ATOM 1232 O O . ASP A 1 177 ? -35.342 5.600 -41.322 1.00 62.22 177 ASP A O 1
ATOM 1236 N N . ASP A 1 178 ? -33.871 6.129 -42.919 1.00 61.47 178 ASP A N 1
ATOM 1237 C CA . ASP A 1 178 ? -34.734 7.119 -43.584 1.00 61.47 178 ASP A CA 1
ATOM 1238 C C . ASP A 1 178 ? -34.654 6.984 -45.118 1.00 61.47 178 ASP A C 1
ATOM 1240 O O . ASP A 1 178 ? -33.778 7.516 -45.804 1.00 61.47 178 ASP A O 1
ATOM 1244 N N . LEU A 1 179 ? -35.562 6.167 -45.663 1.00 58.00 179 LEU A N 1
ATOM 1245 C CA . LEU A 1 179 ? -35.858 6.086 -47.092 1.00 58.00 179 LEU A CA 1
ATOM 1246 C C . LEU A 1 179 ? -36.789 7.249 -47.456 1.00 58.00 179 LEU A C 1
ATOM 1248 O O . LEU A 1 179 ? -38.002 7.055 -47.589 1.00 58.00 179 LEU A O 1
ATOM 1252 N N . GLU A 1 180 ? -36.238 8.446 -47.656 1.00 62.41 180 GLU A N 1
ATOM 1253 C CA . GLU A 1 180 ? -37.005 9.527 -48.272 1.00 62.41 180 GLU A CA 1
ATOM 1254 C C . GLU A 1 180 ? -37.360 9.131 -49.714 1.00 62.41 180 GLU A C 1
ATOM 1256 O O . GLU A 1 180 ? -36.520 8.908 -50.588 1.00 62.41 180 GLU A O 1
ATOM 1261 N N . SER A 1 181 ? -38.660 8.958 -49.929 1.00 58.19 181 SER A N 1
ATOM 1262 C CA . SER A 1 181 ? -39.262 8.685 -51.225 1.00 58.19 181 SER A CA 1
ATOM 1263 C C . SER A 1 181 ? -39.246 9.980 -52.035 1.00 58.19 181 SER A C 1
ATOM 1265 O O . SER A 1 181 ? -40.070 10.862 -51.806 1.00 58.19 181 SER A O 1
ATOM 1267 N N . ASP A 1 182 ? -38.303 10.112 -52.970 1.00 63.56 182 ASP A N 1
ATOM 1268 C CA . ASP A 1 182 ? -38.284 11.213 -53.940 1.00 63.56 182 ASP A CA 1
ATOM 1269 C C . ASP A 1 182 ? -39.387 11.027 -54.997 1.00 63.56 182 ASP A C 1
ATOM 1271 O O . ASP A 1 182 ? -39.158 10.677 -56.159 1.00 63.56 182 ASP A O 1
ATOM 1275 N N . ASP A 1 183 ? -40.617 11.301 -54.571 1.00 68.88 183 ASP A N 1
ATOM 1276 C CA . ASP A 1 183 ? -41.757 11.596 -55.425 1.00 68.88 183 ASP A CA 1
ATOM 1277 C C . ASP A 1 183 ? -41.707 13.085 -55.825 1.00 68.88 183 ASP A C 1
ATOM 1279 O O . ASP A 1 183 ? -42.439 13.912 -55.281 1.00 68.88 183 ASP A O 1
ATOM 1283 N N . PHE A 1 184 ? -40.854 13.469 -56.780 1.00 60.69 184 PHE A N 1
ATOM 1284 C CA . PHE A 1 184 ? -40.939 14.805 -57.391 1.00 60.69 184 PHE A CA 1
ATOM 1285 C C . PHE A 1 184 ? -41.136 14.742 -58.909 1.00 60.69 184 PHE A C 1
ATOM 1287 O O . PHE A 1 184 ? -40.216 14.822 -59.722 1.00 60.69 184 PHE A O 1
ATOM 1294 N N . ASP A 1 185 ? -42.417 14.639 -59.259 1.00 70.62 185 ASP A N 1
ATOM 1295 C CA . ASP A 1 185 ? -43.043 15.162 -60.473 1.00 70.62 185 ASP A CA 1
ATOM 1296 C C . ASP A 1 185 ? -42.754 16.674 -60.602 1.00 70.62 185 ASP A C 1
ATOM 1298 O O . ASP A 1 185 ? -43.205 17.430 -59.749 1.00 70.62 185 ASP A O 1
ATOM 1302 N N . TYR A 1 186 ? -42.065 17.140 -61.657 1.00 53.84 186 TYR A N 1
ATOM 1303 C CA . TYR A 1 186 ? -42.257 18.505 -62.190 1.00 53.84 186 TYR A CA 1
ATOM 1304 C C . TYR A 1 186 ? -41.985 18.603 -63.703 1.00 53.84 186 TYR A C 1
ATOM 1306 O O . TYR A 1 186 ? -40.851 18.631 -64.173 1.00 53.84 186 TYR A O 1
ATOM 1314 N N . GLU A 1 187 ? -43.115 18.665 -64.412 1.00 64.69 187 GLU A N 1
ATOM 1315 C CA . GLU A 1 187 ? -43.495 19.461 -65.591 1.00 64.69 187 GLU A CA 1
ATOM 1316 C C . GLU A 1 187 ? -42.645 19.523 -66.878 1.00 64.69 187 GLU A C 1
ATOM 1318 O O . GLU A 1 187 ? -41.527 20.029 -66.941 1.00 64.69 187 GLU A O 1
ATOM 1323 N N . LEU A 1 188 ? -43.331 19.148 -67.970 1.00 59.34 188 LEU A N 1
ATOM 1324 C CA . LEU A 1 188 ? -43.073 19.560 -69.350 1.00 59.34 188 LEU A CA 1
ATOM 1325 C C . LEU A 1 188 ? -43.352 21.061 -69.557 1.00 59.34 188 LEU A C 1
ATOM 1327 O O . LEU A 1 188 ? -44.470 21.512 -69.302 1.00 59.34 188 LEU A O 1
ATOM 1331 N N . ALA A 1 189 ? -42.416 21.765 -70.201 1.00 64.31 189 ALA A N 1
ATOM 1332 C CA . ALA A 1 189 ? -42.696 22.928 -71.050 1.00 64.31 189 ALA A CA 1
ATOM 1333 C C . ALA A 1 189 ? -41.727 22.981 -72.240 1.00 64.31 189 ALA A C 1
ATOM 1335 O O . ALA A 1 189 ? -40.500 22.884 -72.011 1.00 64.31 189 ALA A O 1
#

Mean predicted aligned error: 19.32 Å

Solvent-accessible surface area (backbone atoms only — not comparable to full-atom values): 13469 Å² total; per-residue (Å²): 136,90,86,80,87,80,90,81,92,77,84,89,80,92,80,89,84,82,88,82,90,77,84,84,85,77,83,88,81,84,77,88,82,87,78,93,81,84,85,86,88,82,86,81,92,78,90,78,78,93,72,89,74,76,79,73,81,83,76,77,76,81,76,76,78,90,75,82,88,64,96,72,70,56,39,45,77,43,67,69,94,80,86,78,89,28,56,53,48,64,32,53,34,37,35,27,82,53,47,22,33,47,32,35,24,39,88,84,69,47,77,42,28,54,41,82,43,64,54,44,79,50,63,67,44,76,29,53,31,70,44,90,69,91,79,73,68,47,80,46,45,28,39,54,84,76,82,86,68,97,41,87,90,72,30,46,74,49,78,54,68,84,69,66,70,83,73,76,73,77,75,76,86,72,92,74,85,84,82,80,78,86,84,72,91,80,83,91,131

Foldseek 3Di:
DDDDDDDDDDDDDDDDDDDDDDDPDDDDDDDDDDDDDDDDDDDDDDDDDDDPPPPDPPPPPPDDDDDDPDVPQQWDWAADDDDDPFQKGWTAKTAHQAKWKKFKADPVRDTFWMDIDGHGMDGRDIIGGDDPDDDDIDIWIWHDPPPRDDDPVRTHTDDGPVPPPPCVPPVPPPPDDDPDDPPDDDDDD

Nearest PDB structures (foldseek):
  8gum-assembly1_A  TM=5.493E-01  e=2.856E-02  Vibrio campbellii ATCC BAA-1116
  2xwx-assembly1_B  TM=6.253E-01  e=2.199E-01  Vibrio cholerae
  4g5a-assembly1_B  TM=5.253E-01  e=1.764E-01  Bacteroides thetaiotaomicron VPI-5482
  8ic1-assembly1_A  TM=3.890E-01  e=1.089E+00  Microbacterium arabinogalactanolyticum

pLDDT: mean 72.77, std 21.07, range [37.41, 98.31]

Radius of gyration: 34.06 Å; Cα contacts (8 Å, |Δi|>4): 202; chains: 1; bounding box: 87×70×112 Å

Secondary structure (DSSP, 8-state):
----------------------------------------------------------------------TT-SSEEE-------SSEEEEEEEEESS-EEEEEEETTS-EEEEEEE-SEEEEEEEEEB---S---EEEEEEE--SSSS--TTTSEEEPPTT---------------------------